Protein AF-A0A9P7G0K7-F1 (afdb_monomer)

Structure (mmCIF, N/CA/C/O backbone):
data_AF-A0A9P7G0K7-F1
#
_entry.id   AF-A0A9P7G0K7-F1
#
loop_
_atom_site.group_PDB
_atom_site.id
_atom_site.type_symbol
_atom_site.label_atom_id
_atom_site.label_alt_id
_atom_site.label_comp_id
_atom_site.label_asym_id
_atom_site.label_entity_id
_atom_site.label_seq_id
_atom_site.pdbx_PDB_ins_code
_atom_site.Cartn_x
_atom_site.Cartn_y
_atom_site.Cartn_z
_atom_site.occupancy
_atom_site.B_iso_or_equiv
_atom_site.auth_seq_id
_atom_site.auth_comp_id
_atom_site.auth_asym_id
_atom_site.auth_atom_id
_atom_site.pdbx_PDB_model_num
ATOM 1 N N . MET A 1 1 ? 18.395 -4.120 2.528 1.00 60.78 1 MET A N 1
ATOM 2 C CA . MET A 1 1 ? 19.832 -4.031 2.860 1.00 60.78 1 MET A CA 1
ATOM 3 C C . MET A 1 1 ? 20.023 -4.550 4.286 1.00 60.78 1 MET A C 1
ATOM 5 O O . MET A 1 1 ? 19.101 -4.391 5.076 1.00 60.78 1 MET A O 1
ATOM 9 N N . ARG A 1 2 ? 21.112 -5.270 4.606 1.00 68.38 2 ARG A N 1
ATOM 10 C CA . ARG A 1 2 ? 21.367 -5.709 5.993 1.00 68.38 2 ARG A CA 1
ATOM 11 C C . ARG A 1 2 ? 22.111 -4.591 6.713 1.00 68.38 2 ARG A C 1
ATOM 13 O O . ARG A 1 2 ? 23.221 -4.259 6.313 1.00 68.38 2 ARG A O 1
ATOM 20 N N . THR A 1 3 ? 21.521 -4.051 7.765 1.00 75.12 3 THR A N 1
ATOM 21 C CA . THR A 1 3 ? 22.087 -2.963 8.562 1.00 75.12 3 THR A CA 1
ATOM 22 C C . THR A 1 3 ? 22.637 -3.530 9.856 1.00 75.12 3 THR A C 1
ATOM 24 O O . THR A 1 3 ? 21.964 -4.287 10.559 1.00 75.12 3 THR A O 1
ATOM 27 N N . VAL A 1 4 ? 23.885 -3.185 10.163 1.00 85.19 4 VAL A N 1
ATOM 28 C CA . VAL A 1 4 ? 24.525 -3.547 11.428 1.00 85.19 4 VAL A CA 1
ATOM 29 C C . VAL A 1 4 ? 24.003 -2.601 12.504 1.00 85.19 4 VAL A C 1
ATOM 31 O O . VAL A 1 4 ? 24.155 -1.390 12.394 1.00 85.19 4 VAL A O 1
ATOM 34 N N . TYR A 1 5 ? 23.366 -3.157 13.528 1.00 84.44 5 TYR A N 1
ATOM 35 C CA . TYR A 1 5 ? 22.847 -2.411 14.671 1.00 84.44 5 TYR A CA 1
ATOM 36 C C . TYR A 1 5 ? 23.921 -2.221 15.737 1.00 84.44 5 TYR A C 1
ATOM 38 O O . TYR A 1 5 ? 24.025 -1.149 16.327 1.00 84.44 5 TYR A O 1
ATOM 46 N N . SER A 1 6 ? 24.735 -3.250 15.984 1.00 90.94 6 SER A N 1
ATOM 47 C CA . SER A 1 6 ? 25.840 -3.160 16.931 1.00 90.94 6 SER A CA 1
ATOM 48 C C . SER A 1 6 ? 26.969 -4.140 16.617 1.00 90.94 6 SER A C 1
ATOM 50 O O . SER A 1 6 ? 26.776 -5.213 16.037 1.00 90.94 6 SER A O 1
ATOM 52 N N . ILE A 1 7 ? 28.173 -3.739 17.024 1.00 93.25 7 ILE A N 1
ATOM 53 C CA . ILE A 1 7 ? 29.391 -4.546 16.970 1.00 93.25 7 ILE A CA 1
ATOM 54 C C . ILE A 1 7 ? 29.926 -4.633 18.403 1.00 93.25 7 ILE A C 1
ATOM 56 O O . ILE A 1 7 ? 30.455 -3.641 18.912 1.00 93.25 7 ILE A O 1
ATOM 60 N N . PRO A 1 8 ? 29.773 -5.776 19.090 1.00 92.81 8 PRO A N 1
ATOM 61 C CA . PRO A 1 8 ? 30.369 -5.995 20.403 1.00 92.81 8 PRO A CA 1
ATOM 62 C C . PRO A 1 8 ? 31.890 -5.787 20.395 1.00 92.81 8 PRO A C 1
ATOM 64 O O . PRO A 1 8 ? 32.560 -6.073 19.402 1.00 92.81 8 PRO A O 1
ATOM 67 N N . LYS A 1 9 ? 32.466 -5.355 21.530 1.00 94.31 9 LYS A N 1
ATOM 68 C CA . LYS A 1 9 ? 33.914 -5.073 21.657 1.00 94.31 9 LYS A CA 1
ATOM 69 C C . LYS A 1 9 ? 34.814 -6.250 21.267 1.00 94.31 9 LYS A C 1
ATOM 71 O O . LYS A 1 9 ? 35.885 -6.015 20.719 1.00 94.31 9 LYS A O 1
ATOM 76 N N . HIS A 1 10 ? 34.384 -7.482 21.545 1.00 94.50 10 HIS A N 1
ATOM 77 C CA . HIS A 1 10 ? 35.136 -8.699 21.225 1.00 94.50 10 HIS A CA 1
ATOM 78 C C . HIS A 1 10 ? 35.097 -9.060 19.726 1.00 94.50 10 HIS A C 1
ATOM 80 O O . HIS A 1 10 ? 35.937 -9.822 19.269 1.00 94.50 10 HIS A O 1
ATOM 86 N N . ARG A 1 11 ? 34.180 -8.462 18.942 1.00 90.12 11 ARG A N 1
ATOM 87 C CA . ARG A 1 11 ? 34.073 -8.573 17.470 1.00 90.12 11 ARG A CA 1
ATOM 88 C C . ARG A 1 11 ? 33.849 -9.981 16.904 1.00 90.12 11 ARG A C 1
ATOM 90 O O . ARG A 1 11 ? 33.979 -10.168 15.700 1.00 90.12 11 ARG A O 1
ATOM 97 N N . GLU A 1 12 ? 33.471 -10.953 17.726 1.00 93.69 12 GLU A N 1
ATOM 98 C CA . GLU A 1 12 ? 33.233 -12.329 17.254 1.00 93.69 12 GLU A CA 1
ATOM 99 C C . GLU A 1 12 ? 31.910 -12.475 16.490 1.00 93.69 12 GLU A C 1
ATOM 101 O O . GLU A 1 12 ? 31.743 -13.402 15.703 1.00 93.69 12 GLU A O 1
ATOM 106 N N . TYR A 1 13 ? 30.966 -11.552 16.692 1.00 89.56 13 TYR A N 1
ATOM 107 C CA . TYR A 1 13 ? 29.726 -11.486 15.927 1.00 89.56 13 TYR A CA 1
ATOM 108 C C . TYR A 1 13 ? 29.302 -10.040 15.671 1.00 89.56 13 TYR A C 1
ATOM 110 O O . TYR A 1 13 ? 29.785 -9.100 16.299 1.00 89.56 13 TYR A O 1
ATOM 118 N N . LEU A 1 14 ? 28.371 -9.872 14.734 1.00 91.88 14 LEU A N 1
ATOM 119 C CA . LEU A 1 14 ? 27.715 -8.606 14.422 1.00 91.88 14 LEU A CA 1
ATOM 120 C C . LEU A 1 14 ? 26.223 -8.772 14.689 1.00 91.88 14 LEU A C 1
ATOM 122 O O . LEU A 1 14 ? 25.607 -9.711 14.180 1.00 91.88 14 LEU A O 1
ATOM 126 N N . HIS A 1 15 ? 25.629 -7.857 15.453 1.00 86.31 15 HIS A N 1
ATOM 127 C CA . HIS A 1 15 ? 24.180 -7.790 15.561 1.00 86.31 15 HIS A CA 1
ATOM 128 C C . HIS A 1 15 ? 23.668 -6.877 14.452 1.00 86.31 15 HIS A C 1
ATOM 130 O O . HIS A 1 15 ? 24.030 -5.705 14.372 1.00 86.31 15 HIS A O 1
ATOM 136 N N . GLY A 1 16 ? 22.845 -7.413 13.564 1.00 81.75 16 GLY A N 1
ATOM 137 C CA . GLY A 1 16 ? 22.298 -6.654 12.452 1.00 81.75 16 GLY A CA 1
ATOM 138 C C . GLY A 1 16 ? 21.049 -7.314 11.911 1.00 81.75 16 GLY A C 1
ATOM 139 O O . GLY A 1 16 ? 20.883 -8.528 12.025 1.00 81.75 16 GLY A O 1
ATOM 140 N N . GLY A 1 17 ? 20.195 -6.512 11.297 1.00 73.75 17 GLY A N 1
ATOM 141 C CA . GLY A 1 17 ? 18.931 -6.952 10.728 1.00 73.75 17 GLY A CA 1
ATOM 142 C C . GLY A 1 17 ? 18.693 -6.337 9.361 1.00 73.75 17 GLY A C 1
ATOM 143 O O . GLY A 1 17 ? 19.579 -5.724 8.776 1.00 73.75 17 GLY A O 1
ATOM 144 N N . TYR A 1 18 ? 17.487 -6.517 8.847 1.00 71.44 18 TYR A N 1
ATOM 145 C CA . TYR A 1 18 ? 17.031 -5.894 7.610 1.00 71.44 18 TYR A CA 1
ATOM 146 C C . TYR A 1 18 ? 15.948 -4.889 7.993 1.00 71.44 18 TYR A C 1
ATOM 148 O O . TYR A 1 18 ? 14.764 -5.220 7.900 1.00 71.44 18 TYR A O 1
ATOM 156 N N . PRO A 1 19 ? 16.322 -3.718 8.544 1.00 67.25 19 PRO A N 1
ATOM 157 C CA . PRO A 1 19 ? 15.324 -2.738 8.919 1.00 67.25 19 PRO A CA 1
ATOM 158 C C . PRO A 1 19 ? 14.577 -2.297 7.661 1.00 67.25 19 PRO A C 1
ATOM 160 O O . PRO A 1 19 ? 15.142 -2.220 6.571 1.00 67.25 19 PRO A O 1
ATOM 163 N N . SER A 1 20 ? 13.299 -1.978 7.823 1.00 66.31 20 SER A N 1
ATOM 164 C CA . SER A 1 20 ? 12.564 -1.223 6.815 1.00 66.31 20 SER A CA 1
ATOM 165 C C . SER A 1 20 ? 13.260 0.118 6.598 1.00 66.31 20 SER A C 1
ATOM 167 O O . SER A 1 20 ? 13.406 0.903 7.549 1.00 66.31 20 SER A O 1
ATOM 169 N N . GLU A 1 21 ? 13.697 0.356 5.369 1.00 76.19 21 GLU A N 1
ATOM 170 C CA . GLU A 1 21 ? 14.399 1.556 4.940 1.00 76.19 21 GLU A CA 1
ATOM 171 C C . GLU A 1 21 ? 13.454 2.427 4.105 1.00 76.19 21 GLU A C 1
ATOM 173 O O . GLU A 1 21 ? 13.428 2.301 2.878 1.00 76.19 21 GLU A O 1
ATOM 178 N N . PRO A 1 22 ? 12.689 3.333 4.749 1.00 80.94 22 PRO A N 1
ATOM 179 C CA . PRO A 1 22 ? 11.728 4.177 4.039 1.00 80.94 22 PRO A CA 1
ATOM 180 C C . PRO A 1 22 ? 12.409 5.008 2.951 1.00 80.94 22 PRO A C 1
ATOM 182 O O . PRO A 1 22 ? 11.840 5.218 1.887 1.00 80.94 22 PRO A O 1
ATOM 185 N N . PHE A 1 23 ? 13.664 5.416 3.177 1.00 85.00 23 PHE A N 1
ATOM 186 C CA . PHE A 1 23 ? 14.445 6.153 2.186 1.00 85.00 23 PHE A CA 1
ATOM 187 C C . PHE A 1 23 ? 14.717 5.328 0.918 1.00 85.00 23 PHE A C 1
ATOM 189 O O . PHE A 1 23 ? 14.730 5.887 -0.175 1.00 85.00 23 PHE A O 1
ATOM 196 N N . LEU A 1 24 ? 14.946 4.015 1.049 1.00 87.88 24 LEU A N 1
ATOM 197 C CA . LEU A 1 24 ? 15.243 3.145 -0.084 1.00 87.88 24 LEU A CA 1
ATOM 198 C C . LEU A 1 24 ? 13.973 2.876 -0.889 1.00 87.88 24 LEU A C 1
ATOM 200 O O . LEU A 1 24 ? 14.014 2.936 -2.115 1.00 87.88 24 LEU A O 1
ATOM 204 N N . ALA A 1 25 ? 12.850 2.638 -0.204 1.00 89.38 25 ALA A N 1
ATOM 205 C CA . ALA A 1 25 ? 11.541 2.511 -0.840 1.00 89.38 25 ALA A CA 1
ATOM 206 C C . ALA A 1 25 ? 11.168 3.792 -1.605 1.00 89.38 25 ALA A C 1
ATOM 208 O O . ALA A 1 25 ? 10.803 3.740 -2.778 1.00 89.38 25 ALA A O 1
ATOM 209 N N . GLU A 1 26 ? 11.363 4.953 -0.982 1.00 92.31 26 GLU A N 1
ATOM 210 C CA . GLU A 1 26 ? 11.158 6.260 -1.604 1.00 92.31 26 GLU A CA 1
ATOM 211 C C . GLU A 1 26 ? 12.063 6.474 -2.827 1.00 92.31 26 GLU A C 1
ATOM 213 O O . GLU A 1 26 ? 11.596 6.863 -3.898 1.00 92.31 26 GLU A O 1
ATOM 218 N N . ALA A 1 27 ? 13.366 6.205 -2.695 1.00 91.88 27 ALA A N 1
ATOM 219 C CA . ALA A 1 27 ? 14.323 6.362 -3.785 1.00 91.88 27 ALA A CA 1
ATOM 220 C C . ALA A 1 27 ? 14.006 5.430 -4.964 1.00 91.88 27 ALA A C 1
ATOM 222 O O . ALA A 1 27 ? 14.081 5.859 -6.117 1.00 91.88 27 ALA A O 1
ATOM 223 N N . ALA A 1 28 ? 13.621 4.181 -4.682 1.00 91.38 28 ALA A N 1
ATOM 224 C CA . ALA A 1 28 ? 13.203 3.219 -5.694 1.00 91.38 28 ALA A CA 1
ATOM 225 C C . ALA A 1 28 ? 11.950 3.702 -6.435 1.00 91.38 28 ALA A C 1
ATOM 227 O O . ALA A 1 28 ? 11.970 3.772 -7.662 1.00 91.38 28 ALA A O 1
ATOM 228 N N . SER A 1 29 ? 10.917 4.127 -5.704 1.00 92.38 29 SER A N 1
ATOM 229 C CA . SER A 1 29 ? 9.654 4.619 -6.278 1.00 92.38 29 SER A CA 1
ATOM 230 C C . SER A 1 29 ? 9.886 5.847 -7.160 1.00 92.38 29 SER A C 1
ATOM 232 O O . SER A 1 29 ? 9.471 5.887 -8.317 1.00 92.38 29 SER A O 1
ATOM 234 N N . ARG A 1 30 ? 10.678 6.818 -6.682 1.00 92.62 30 ARG A N 1
ATOM 235 C CA . ARG A 1 30 ? 11.062 8.002 -7.469 1.00 92.62 30 ARG A CA 1
ATOM 236 C C . ARG A 1 30 ? 11.867 7.649 -8.714 1.00 92.62 30 ARG A C 1
ATOM 238 O O . ARG A 1 30 ? 11.693 8.289 -9.751 1.00 92.62 30 ARG A O 1
ATOM 245 N N . LYS A 1 31 ? 12.763 6.661 -8.632 1.00 93.25 31 LYS A N 1
ATOM 246 C CA . LYS A 1 31 ? 13.565 6.229 -9.781 1.00 93.25 31 LYS A CA 1
ATOM 247 C C . LYS A 1 31 ? 12.704 5.525 -10.824 1.00 93.25 31 LYS A C 1
ATOM 249 O O . LYS A 1 31 ? 12.843 5.849 -12.001 1.00 93.25 31 LYS A O 1
ATOM 254 N N . LEU A 1 32 ? 11.822 4.621 -10.399 1.00 91.69 32 LEU A N 1
ATOM 255 C CA . LEU A 1 32 ? 10.857 3.954 -11.272 1.00 91.69 32 LEU A CA 1
ATOM 256 C C . LEU A 1 32 ? 9.961 4.984 -11.954 1.00 91.69 32 LEU A C 1
ATOM 258 O O . LEU A 1 32 ? 9.932 5.046 -13.177 1.00 91.69 32 LEU A O 1
ATOM 262 N N . PHE A 1 33 ? 9.346 5.879 -11.184 1.00 91.69 33 PHE A N 1
ATOM 263 C CA . PHE A 1 33 ? 8.527 6.963 -11.719 1.00 91.69 33 PHE A CA 1
ATOM 264 C C . PHE A 1 33 ? 9.284 7.850 -12.717 1.00 91.69 33 PHE A C 1
ATOM 266 O O . PHE A 1 33 ? 8.770 8.166 -13.784 1.00 91.69 33 PHE A O 1
ATOM 273 N N . SER A 1 34 ? 10.532 8.226 -12.414 1.00 91.19 34 SER A N 1
ATOM 274 C CA . SER A 1 34 ? 11.357 9.014 -13.335 1.00 91.19 34 SER A CA 1
ATOM 275 C C . SER A 1 34 ? 11.636 8.284 -14.647 1.00 91.19 34 SER A C 1
ATOM 277 O O . SER A 1 34 ? 11.687 8.946 -15.678 1.00 91.19 34 SER A O 1
ATOM 279 N N . ILE A 1 35 ? 11.860 6.968 -14.614 1.00 91.31 35 ILE A N 1
ATOM 280 C CA . ILE A 1 35 ? 12.040 6.165 -15.829 1.00 91.31 35 ILE A CA 1
ATOM 281 C C . ILE A 1 35 ? 10.737 6.165 -16.628 1.00 91.31 35 ILE A C 1
ATOM 283 O O . ILE A 1 35 ? 10.774 6.496 -17.808 1.00 91.31 35 ILE A O 1
ATOM 287 N N . MET A 1 36 ? 9.602 5.913 -15.969 1.00 91.19 36 MET A N 1
ATOM 288 C CA . MET A 1 36 ? 8.285 5.893 -16.612 1.00 91.19 36 MET A CA 1
ATOM 289 C C . MET A 1 36 ? 7.929 7.239 -17.254 1.00 91.19 36 MET A C 1
ATOM 291 O O . MET A 1 36 ? 7.456 7.276 -18.378 1.00 91.19 36 MET A O 1
ATOM 295 N N . CYS A 1 37 ? 8.221 8.370 -16.608 1.00 89.75 37 CYS A N 1
ATOM 296 C CA . CYS A 1 37 ? 8.026 9.690 -17.221 1.00 89.75 37 CYS A CA 1
ATOM 297 C C . CYS A 1 37 ? 8.866 9.896 -18.491 1.00 89.75 37 CYS A C 1
ATOM 2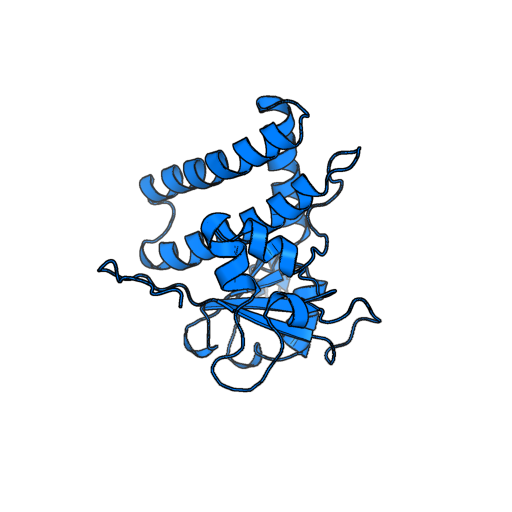99 O O . CYS A 1 37 ? 8.438 10.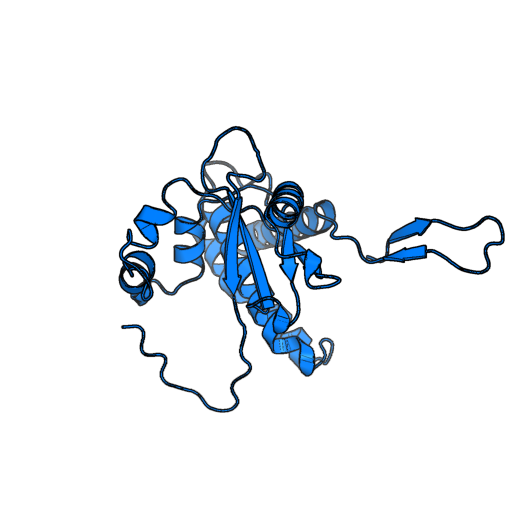602 -19.402 1.00 89.75 37 CYS A O 1
ATOM 301 N N . ILE A 1 38 ? 10.069 9.316 -18.553 1.00 91.06 38 ILE A N 1
ATOM 302 C CA . ILE A 1 38 ? 10.940 9.412 -19.732 1.00 91.06 38 ILE A CA 1
ATOM 303 C C . ILE A 1 38 ? 10.405 8.532 -20.867 1.00 91.06 38 ILE A C 1
ATOM 305 O O . ILE A 1 38 ? 10.467 8.940 -22.024 1.00 91.06 38 ILE A O 1
ATOM 309 N N . THR A 1 39 ? 9.880 7.346 -20.553 1.00 91.50 39 THR A N 1
ATOM 310 C CA . THR A 1 39 ? 9.421 6.360 -21.543 1.00 91.50 39 THR A CA 1
ATOM 311 C C . THR A 1 39 ? 7.980 6.585 -22.011 1.00 91.50 39 THR A C 1
ATOM 313 O O . THR A 1 39 ? 7.734 6.506 -23.211 1.00 91.50 39 THR A O 1
ATOM 316 N N . ALA A 1 40 ? 7.051 6.916 -21.108 1.00 88.44 40 ALA A N 1
ATOM 317 C CA . ALA A 1 40 ? 5.642 7.214 -21.410 1.00 88.44 40 ALA A CA 1
ATOM 318 C C . ALA A 1 40 ? 5.420 8.663 -21.868 1.00 88.44 40 ALA A C 1
ATOM 320 O O . ALA A 1 40 ? 4.385 9.000 -22.441 1.00 88.44 40 ALA A O 1
ATOM 321 N N . GLY A 1 41 ? 6.373 9.547 -21.563 1.00 84.00 41 GLY A N 1
ATOM 322 C CA . GLY A 1 41 ? 6.173 10.989 -21.577 1.00 84.00 41 GLY A CA 1
ATOM 323 C C . GLY A 1 41 ? 5.585 11.509 -20.260 1.00 84.00 41 GLY A C 1
ATOM 324 O O . GLY A 1 41 ? 5.082 10.774 -19.416 1.00 84.00 41 GLY A O 1
ATOM 325 N N . TYR A 1 42 ? 5.632 12.826 -20.067 1.00 85.62 42 TYR A N 1
ATOM 326 C CA . TYR A 1 42 ? 5.210 13.489 -18.824 1.00 85.62 42 TYR A CA 1
ATOM 327 C C . TYR A 1 42 ? 3.684 13.679 -18.724 1.00 85.62 42 TYR A C 1
ATOM 329 O O . TYR A 1 42 ? 3.207 14.679 -18.186 1.00 85.62 42 TYR A O 1
ATOM 337 N N . ARG A 1 43 ? 2.896 12.741 -19.258 1.00 87.38 43 ARG A N 1
ATOM 338 C CA . ARG A 1 43 ? 1.438 12.738 -19.109 1.00 87.38 43 ARG A CA 1
ATOM 339 C C . ARG A 1 43 ? 1.059 11.741 -18.027 1.00 87.38 43 ARG A C 1
ATOM 341 O O . ARG A 1 43 ? 1.322 10.552 -18.154 1.00 87.38 43 ARG A O 1
ATOM 348 N N . ARG A 1 44 ? 0.385 12.228 -16.983 1.00 87.69 44 ARG A N 1
ATOM 349 C CA . ARG A 1 44 ? -0.057 11.425 -15.831 1.00 87.69 44 ARG A CA 1
ATOM 350 C C . ARG A 1 44 ? -0.727 10.109 -16.232 1.00 87.69 44 ARG A C 1
ATOM 352 O O . ARG A 1 44 ? -0.384 9.078 -15.679 1.00 87.69 44 ARG A O 1
ATOM 359 N N . ILE A 1 45 ? -1.660 10.159 -17.186 1.00 88.50 45 ILE A N 1
ATOM 360 C CA . ILE A 1 45 ? -2.436 8.987 -17.621 1.00 88.50 45 ILE A CA 1
ATOM 361 C C . ILE A 1 45 ? -1.514 7.917 -18.215 1.00 88.50 45 ILE A C 1
ATOM 363 O O . ILE A 1 45 ? -1.597 6.765 -17.812 1.00 88.50 45 ILE A O 1
ATOM 367 N N . ASP A 1 46 ? -0.597 8.306 -19.101 1.00 91.25 46 ASP A N 1
ATOM 368 C CA . ASP A 1 46 ? 0.333 7.361 -19.730 1.00 91.25 46 ASP A CA 1
ATOM 369 C C . ASP A 1 46 ? 1.276 6.737 -18.699 1.00 91.25 46 ASP A C 1
ATOM 371 O O . ASP A 1 46 ? 1.505 5.530 -18.715 1.00 91.25 46 ASP A O 1
ATOM 375 N N . VAL A 1 47 ? 1.783 7.551 -17.768 1.00 91.00 47 VAL A N 1
ATOM 376 C CA . VAL A 1 47 ? 2.656 7.075 -16.690 1.00 91.00 47 VAL A CA 1
ATOM 377 C C . VAL A 1 47 ? 1.914 6.092 -15.787 1.00 91.00 47 VAL A C 1
ATOM 379 O O . VAL A 1 47 ? 2.462 5.033 -15.496 1.00 91.00 47 VAL A O 1
ATOM 382 N N . SER A 1 48 ? 0.678 6.400 -15.370 1.00 91.25 48 SER A N 1
ATOM 383 C CA . SER A 1 48 ? -0.145 5.495 -14.554 1.00 91.25 48 SER A CA 1
ATOM 384 C C . SER A 1 48 ? -0.408 4.167 -15.272 1.00 91.25 48 SER A C 1
ATOM 386 O O . SER A 1 48 ? -0.274 3.111 -14.657 1.00 91.25 48 SER A O 1
ATOM 388 N N . GLU A 1 49 ? -0.740 4.194 -16.565 1.00 91.38 49 GLU A N 1
ATOM 389 C CA . GLU A 1 49 ? -0.975 2.973 -17.346 1.00 91.38 49 GLU A CA 1
ATOM 390 C C . GLU A 1 49 ? 0.303 2.140 -17.503 1.00 91.38 49 GLU A C 1
ATOM 392 O O . GLU A 1 49 ? 0.294 0.939 -17.237 1.00 91.38 49 GLU A O 1
ATOM 397 N N . GLN A 1 50 ? 1.439 2.761 -17.824 1.00 91.06 50 GLN A N 1
ATOM 398 C CA . GLN A 1 50 ? 2.710 2.042 -17.927 1.00 91.06 50 GLN A CA 1
ATOM 399 C C . GLN A 1 50 ? 3.133 1.430 -16.580 1.00 91.06 50 GLN A C 1
ATOM 401 O O . GLN A 1 50 ? 3.567 0.277 -16.529 1.00 91.06 50 GLN A O 1
ATOM 406 N N . TYR A 1 51 ? 2.935 2.154 -15.472 1.00 89.06 51 TYR A N 1
ATOM 407 C CA . TYR A 1 51 ? 3.254 1.682 -14.120 1.00 89.06 51 TYR A CA 1
ATOM 408 C C . TYR A 1 51 ? 2.458 0.423 -13.737 1.00 89.06 51 TYR A C 1
ATOM 410 O O . TYR A 1 51 ? 3.012 -0.491 -13.121 1.00 89.06 51 TYR A O 1
ATOM 418 N N . LYS A 1 52 ? 1.176 0.346 -14.134 1.00 90.25 52 LYS A N 1
ATOM 419 C CA . LYS A 1 52 ? 0.297 -0.813 -13.889 1.00 90.25 52 LYS A CA 1
ATOM 420 C C . LYS A 1 52 ? 0.782 -2.087 -14.578 1.00 90.25 52 LYS A C 1
ATOM 422 O O . LYS A 1 52 ? 0.592 -3.166 -14.021 1.00 90.25 52 LYS A O 1
ATOM 427 N N . HIS A 1 53 ? 1.382 -1.978 -15.762 1.00 89.50 53 HIS A N 1
ATOM 428 C CA . HIS A 1 53 ? 1.731 -3.134 -16.592 1.00 89.50 53 HIS A CA 1
ATOM 429 C C . HIS A 1 53 ? 3.198 -3.553 -16.464 1.00 89.50 53 HIS A C 1
ATOM 431 O O . HIS A 1 53 ? 3.487 -4.732 -16.252 1.00 89.50 53 HIS A O 1
ATOM 437 N N . GLU A 1 54 ? 4.138 -2.608 -16.517 1.00 90.12 54 GLU A N 1
ATOM 438 C CA . GLU A 1 54 ? 5.560 -2.956 -16.590 1.00 90.12 54 GLU A CA 1
ATOM 439 C C . GLU A 1 54 ? 6.108 -3.546 -15.292 1.00 90.12 54 GLU A C 1
ATOM 441 O O . GLU A 1 54 ? 6.926 -4.466 -15.325 1.00 90.12 54 GLU A O 1
ATOM 446 N N . ILE A 1 55 ? 5.660 -3.050 -14.134 1.00 89.75 55 ILE A N 1
ATOM 447 C CA . ILE A 1 55 ? 6.154 -3.539 -12.844 1.00 89.75 55 ILE A CA 1
ATOM 448 C C . ILE A 1 55 ? 5.786 -5.022 -12.641 1.00 89.75 55 ILE A C 1
ATOM 450 O O . ILE A 1 55 ? 6.700 -5.815 -12.382 1.00 89.75 55 ILE A O 1
ATOM 454 N N . PRO A 1 56 ? 4.516 -5.459 -12.803 1.00 90.38 56 PRO A N 1
ATOM 455 C CA . PRO A 1 56 ? 4.184 -6.884 -12.784 1.00 90.38 56 PRO A CA 1
ATOM 456 C C . PRO A 1 56 ? 4.957 -7.719 -13.808 1.00 90.38 56 PRO A C 1
ATOM 458 O O . PRO A 1 56 ? 5.426 -8.802 -13.459 1.00 90.38 56 PRO A O 1
ATOM 461 N N . GLU A 1 57 ? 5.136 -7.233 -15.040 1.00 90.56 57 GLU A N 1
ATOM 462 C CA . GLU A 1 57 ? 5.860 -7.963 -16.089 1.00 90.56 57 GLU A CA 1
ATOM 463 C C . GLU A 1 57 ? 7.339 -8.184 -15.752 1.00 90.56 57 GLU A C 1
ATOM 465 O O . GLU A 1 57 ? 7.876 -9.277 -15.955 1.00 90.56 57 GLU A O 1
ATOM 470 N N . ILE A 1 58 ? 8.018 -7.169 -15.212 1.00 87.38 58 ILE A N 1
ATOM 471 C CA . ILE A 1 58 ? 9.415 -7.285 -14.773 1.00 87.38 58 ILE A CA 1
ATOM 472 C C . ILE A 1 58 ? 9.529 -8.332 -13.664 1.00 87.38 58 ILE A C 1
ATOM 474 O O . ILE A 1 58 ? 10.421 -9.183 -13.696 1.00 87.38 58 ILE A O 1
ATOM 478 N N . ILE A 1 59 ? 8.610 -8.307 -12.699 1.00 86.44 59 ILE A N 1
ATOM 479 C CA . ILE A 1 59 ? 8.630 -9.255 -11.585 1.00 86.44 59 ILE A CA 1
ATOM 480 C C . ILE A 1 59 ? 8.269 -10.671 -12.058 1.00 86.44 59 ILE A C 1
ATOM 482 O O . ILE A 1 59 ? 8.867 -11.638 -11.584 1.00 86.44 59 ILE A O 1
ATOM 486 N N . ALA A 1 60 ? 7.364 -10.815 -13.029 1.00 87.69 60 ALA A N 1
ATOM 487 C CA . ALA A 1 60 ? 7.061 -12.092 -13.672 1.00 87.69 60 ALA A CA 1
ATOM 488 C C . ALA A 1 60 ? 8.319 -12.737 -14.269 1.00 87.69 60 ALA A C 1
ATOM 490 O O . ALA A 1 60 ? 8.616 -13.896 -13.973 1.00 87.69 60 ALA A O 1
ATOM 491 N N . LYS A 1 61 ? 9.142 -11.958 -14.981 1.00 88.25 61 LYS A N 1
ATOM 492 C CA . LYS A 1 61 ? 10.436 -12.427 -15.508 1.00 88.25 61 LYS A CA 1
ATOM 493 C C . LYS A 1 61 ? 11.385 -12.884 -14.393 1.00 88.25 61 LYS A C 1
ATOM 495 O O . LYS A 1 61 ? 12.119 -13.857 -14.558 1.00 88.25 61 LYS A O 1
ATOM 500 N N . TRP A 1 62 ? 11.368 -12.232 -13.228 1.00 85.69 62 TRP A N 1
ATOM 501 C CA . TRP A 1 62 ? 12.167 -12.665 -12.071 1.00 85.69 62 TRP A CA 1
ATOM 502 C C . TRP A 1 62 ? 11.642 -13.955 -11.431 1.00 85.69 62 TRP A C 1
ATOM 504 O O . TRP A 1 62 ? 12.440 -14.768 -10.955 1.00 85.69 62 TRP A O 1
ATOM 514 N N . PHE A 1 63 ? 10.322 -14.173 -11.432 1.00 82.44 63 PHE A N 1
ATOM 515 C CA . PHE A 1 63 ? 9.733 -15.448 -11.016 1.00 82.44 63 PHE A CA 1
ATOM 516 C C . PHE A 1 63 ? 10.172 -16.595 -11.929 1.00 82.44 63 PHE A C 1
ATOM 518 O O . PHE A 1 63 ? 10.537 -17.660 -11.424 1.00 82.44 63 PHE A O 1
ATOM 525 N N . GLU A 1 64 ? 10.156 -16.373 -13.244 1.00 84.88 64 GLU A N 1
ATOM 526 C CA . GLU A 1 64 ? 10.591 -17.340 -14.259 1.00 84.88 64 GLU A CA 1
ATOM 527 C C . GLU A 1 64 ? 12.083 -17.667 -14.133 1.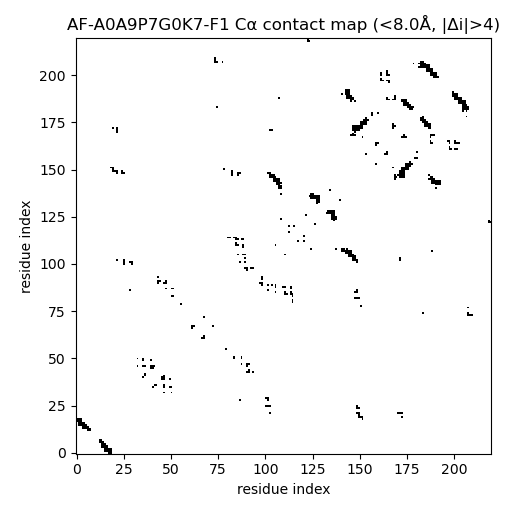00 84.88 64 GLU A C 1
ATOM 529 O O . GLU A 1 64 ? 12.470 -18.830 -14.217 1.00 84.88 64 GLU A O 1
ATOM 534 N N . ALA A 1 65 ? 12.909 -16.667 -13.816 1.00 85.81 65 ALA A N 1
ATOM 535 C CA . ALA A 1 65 ? 14.343 -16.834 -13.583 1.00 85.81 65 ALA A CA 1
ATOM 536 C C . ALA A 1 65 ? 14.697 -17.545 -12.257 1.00 85.81 65 ALA A C 1
ATOM 538 O O . ALA A 1 65 ? 15.874 -17.740 -11.960 1.00 85.81 65 ALA A O 1
ATOM 539 N N . GLY A 1 66 ? 13.712 -17.914 -11.430 1.00 80.62 66 GLY A N 1
ATOM 540 C CA . GLY A 1 66 ? 13.944 -18.628 -10.170 1.00 80.62 66 GLY A CA 1
ATOM 541 C C . GLY A 1 66 ? 14.518 -17.767 -9.039 1.00 80.62 66 GLY A C 1
ATOM 542 O O . GLY A 1 66 ? 14.937 -18.309 -8.018 1.00 80.62 66 GLY A O 1
ATOM 543 N N . LEU A 1 67 ? 14.497 -16.436 -9.176 1.00 78.00 67 LEU A N 1
ATOM 544 C CA . LEU A 1 67 ? 15.038 -15.508 -8.173 1.00 78.00 67 LEU A CA 1
ATOM 545 C C . LEU A 1 67 ? 14.172 -15.414 -6.906 1.00 78.00 67 LEU A C 1
ATOM 547 O O . LEU A 1 67 ? 14.624 -14.900 -5.885 1.00 78.00 67 LEU A O 1
ATOM 551 N N . ILE A 1 68 ? 12.930 -15.911 -6.958 1.00 73.56 68 ILE A N 1
ATOM 552 C CA . ILE A 1 68 ? 11.986 -15.900 -5.836 1.00 73.56 68 ILE A CA 1
ATOM 553 C C . ILE A 1 68 ? 11.494 -17.320 -5.541 1.00 73.56 68 ILE A C 1
ATOM 555 O O . ILE A 1 68 ? 10.938 -18.015 -6.405 1.00 73.56 68 ILE A O 1
ATOM 559 N N . SER A 1 69 ? 11.658 -17.731 -4.280 1.00 68.81 69 SER A N 1
ATOM 560 C CA . SER A 1 69 ? 11.252 -19.051 -3.797 1.00 68.81 69 SER A CA 1
ATOM 561 C C . SER A 1 69 ? 9.743 -19.283 -3.969 1.00 68.81 69 SER A C 1
ATOM 563 O O . SER A 1 69 ? 8.928 -18.383 -3.763 1.00 68.81 69 SER A O 1
ATOM 565 N N . LYS A 1 70 ? 9.349 -20.509 -4.348 1.00 65.56 70 LYS A N 1
ATOM 566 C CA . LYS A 1 70 ? 7.943 -20.861 -4.639 1.00 65.56 70 LYS A CA 1
ATOM 567 C C . LYS A 1 70 ? 7.003 -20.602 -3.454 1.00 65.56 70 LYS A C 1
ATOM 569 O O . LYS A 1 70 ? 5.877 -20.167 -3.671 1.00 65.56 70 LYS A O 1
ATOM 574 N N . GLY A 1 71 ? 7.480 -20.824 -2.228 1.00 65.62 71 GLY A N 1
ATOM 575 C CA . GLY A 1 71 ? 6.703 -20.628 -1.001 1.00 65.62 71 GLY A CA 1
ATOM 576 C C . GLY A 1 71 ? 6.380 -19.169 -0.670 1.00 65.62 71 GLY A C 1
ATOM 577 O O . GLY A 1 71 ? 5.497 -18.945 0.136 1.00 65.62 71 GLY A O 1
ATOM 578 N N . GLN A 1 72 ? 7.050 -18.197 -1.302 1.00 67.94 72 GLN A N 1
ATOM 579 C CA . GLN A 1 72 ? 6.896 -16.762 -1.011 1.00 67.94 72 GLN A CA 1
ATOM 580 C C . GLN A 1 72 ? 6.165 -15.985 -2.116 1.00 67.94 72 GLN A C 1
ATOM 582 O O . GLN A 1 72 ? 6.054 -14.758 -2.061 1.00 67.94 72 GLN A O 1
ATOM 587 N N . ARG A 1 73 ? 5.722 -16.673 -3.178 1.00 77.06 73 ARG A N 1
ATOM 588 C CA . ARG A 1 73 ? 5.158 -16.016 -4.368 1.00 77.06 73 ARG A CA 1
ATOM 589 C C . ARG A 1 73 ? 3.802 -15.378 -4.078 1.00 77.06 73 ARG A C 1
ATOM 591 O O . ARG A 1 73 ? 3.553 -14.277 -4.549 1.00 77.06 73 ARG A O 1
ATOM 598 N N . GLY A 1 74 ? 2.964 -16.037 -3.275 1.00 76.69 74 GLY A N 1
ATOM 599 C CA . GLY A 1 74 ? 1.627 -15.549 -2.932 1.00 76.69 74 GLY A CA 1
ATOM 600 C C . GLY A 1 74 ? 1.667 -14.233 -2.157 1.00 76.69 74 GLY A C 1
ATOM 601 O O . GLY A 1 74 ? 1.057 -13.252 -2.585 1.00 76.69 74 GLY A O 1
ATOM 602 N N . GLU A 1 75 ? 2.435 -14.167 -1.062 1.00 79.69 75 GLU A N 1
ATOM 603 C CA . GLU A 1 75 ? 2.533 -12.924 -0.289 1.00 79.69 75 GLU A CA 1
ATOM 604 C C . GLU A 1 75 ? 3.299 -11.847 -1.057 1.00 79.69 75 GLU A C 1
ATOM 606 O O . GLU A 1 75 ? 3.026 -10.661 -0.893 1.00 79.69 75 GLU A O 1
ATOM 611 N N . LEU A 1 76 ? 4.251 -12.222 -1.919 1.00 84.06 76 LEU A N 1
ATOM 612 C CA . LEU A 1 76 ? 4.914 -11.253 -2.786 1.00 84.06 76 LEU A CA 1
ATOM 613 C C . LEU A 1 76 ? 3.939 -10.600 -3.774 1.00 84.06 76 LEU A C 1
ATOM 615 O O . LEU A 1 76 ? 3.955 -9.379 -3.881 1.00 84.06 76 LEU A O 1
ATOM 619 N N . VAL A 1 77 ? 3.066 -11.367 -4.434 1.00 85.50 77 VAL A N 1
ATOM 620 C CA . VAL A 1 77 ? 2.027 -10.805 -5.317 1.00 85.50 77 VAL A CA 1
ATOM 621 C C . VAL A 1 77 ? 1.119 -9.850 -4.545 1.00 85.50 77 VAL A C 1
ATOM 623 O O . VAL A 1 77 ? 0.887 -8.735 -5.003 1.00 85.50 77 VAL A O 1
ATOM 626 N N . GLY A 1 78 ? 0.679 -10.234 -3.341 1.00 88.12 78 GLY A N 1
ATOM 627 C CA . GLY A 1 78 ? -0.101 -9.347 -2.475 1.00 88.12 78 GLY A CA 1
ATOM 628 C C . GLY A 1 78 ? 0.626 -8.033 -2.187 1.00 88.12 78 GLY A C 1
ATOM 629 O O . GLY A 1 78 ? 0.063 -6.961 -2.378 1.00 88.12 78 GLY A O 1
ATOM 630 N N . ARG A 1 79 ? 1.907 -8.095 -1.807 1.00 89.25 79 ARG A N 1
ATOM 631 C CA . ARG A 1 79 ? 2.720 -6.896 -1.555 1.00 89.25 79 ARG A CA 1
ATOM 632 C C . ARG A 1 79 ? 2.850 -6.002 -2.787 1.00 89.25 79 ARG A C 1
ATOM 634 O O . ARG A 1 79 ? 2.733 -4.792 -2.650 1.00 89.25 79 ARG A O 1
ATOM 641 N N . ILE A 1 80 ? 3.036 -6.588 -3.969 1.00 90.38 80 ILE A N 1
ATOM 642 C CA . ILE A 1 80 ? 3.132 -5.844 -5.232 1.00 90.38 80 ILE A CA 1
ATOM 643 C C . ILE A 1 80 ? 1.828 -5.109 -5.526 1.00 90.38 80 ILE A C 1
ATOM 645 O O . ILE A 1 80 ? 1.872 -3.919 -5.806 1.00 90.38 80 ILE A O 1
ATOM 649 N N . LEU A 1 81 ? 0.677 -5.779 -5.413 1.00 92.56 81 LEU A N 1
ATOM 650 C CA . LEU A 1 81 ? -0.627 -5.152 -5.653 1.00 92.56 81 LEU A CA 1
ATOM 651 C C . LEU A 1 81 ? -0.870 -3.963 -4.715 1.00 92.56 81 LEU A C 1
ATOM 653 O O . LEU A 1 81 ? -1.332 -2.916 -5.157 1.00 92.56 81 LEU A O 1
ATOM 657 N N . LEU A 1 82 ? -0.509 -4.098 -3.436 1.00 94.62 82 LEU A N 1
ATOM 658 C CA . LEU A 1 82 ? -0.654 -3.018 -2.458 1.00 94.62 82 LEU A CA 1
ATOM 659 C C . LEU A 1 82 ? 0.312 -1.857 -2.723 1.00 94.62 82 LEU A C 1
ATOM 661 O O . LEU A 1 82 ? -0.095 -0.704 -2.613 1.00 94.62 82 LEU A O 1
ATOM 665 N N . THR A 1 83 ? 1.565 -2.136 -3.095 1.00 93.88 83 THR A N 1
ATOM 666 C CA . THR A 1 83 ? 2.522 -1.092 -3.490 1.00 93.88 83 THR A CA 1
ATOM 667 C C . THR A 1 83 ? 2.055 -0.368 -4.749 1.00 93.88 83 THR A C 1
ATOM 669 O O . THR A 1 83 ? 2.037 0.856 -4.764 1.00 93.88 83 THR A O 1
ATOM 672 N N . LEU A 1 84 ? 1.594 -1.099 -5.769 1.00 94.06 84 LEU A N 1
ATOM 673 C CA . LEU A 1 84 ? 1.063 -0.507 -6.998 1.00 94.06 84 LEU A CA 1
ATOM 674 C C . LEU A 1 84 ? -0.148 0.377 -6.717 1.00 94.06 84 LEU A C 1
ATOM 676 O O . LEU A 1 84 ? -0.189 1.507 -7.187 1.00 94.06 84 LEU A O 1
ATOM 680 N N . ALA A 1 85 ? -1.111 -0.105 -5.928 1.00 95.44 85 ALA A N 1
ATOM 681 C CA . ALA A 1 85 ? -2.289 0.681 -5.582 1.00 95.44 85 ALA A CA 1
ATOM 682 C C . ALA A 1 85 ? -1.920 1.971 -4.833 1.00 95.44 85 ALA A C 1
ATOM 684 O O . ALA A 1 85 ? -2.505 3.022 -5.093 1.00 95.44 85 ALA A O 1
ATOM 685 N N . HIS A 1 86 ? -0.926 1.913 -3.941 1.00 95.62 86 HIS A N 1
ATOM 686 C CA . HIS A 1 86 ? -0.429 3.095 -3.240 1.00 95.62 86 HIS A CA 1
ATOM 687 C C . HIS A 1 86 ? 0.243 4.084 -4.201 1.00 95.62 86 HIS A C 1
ATOM 689 O O . HIS A 1 86 ? -0.181 5.240 -4.283 1.00 95.62 86 HIS A O 1
ATOM 695 N N . ASP A 1 87 ? 1.224 3.623 -4.977 1.00 94.38 87 ASP A N 1
ATOM 696 C CA . ASP A 1 87 ? 1.986 4.460 -5.905 1.00 94.38 87 ASP A CA 1
ATOM 697 C C . ASP A 1 87 ? 1.076 5.113 -6.951 1.00 94.38 87 ASP A C 1
ATOM 699 O O . ASP A 1 87 ? 1.207 6.302 -7.241 1.00 94.38 87 ASP A O 1
ATOM 703 N N . LEU A 1 88 ? 0.100 4.370 -7.474 1.00 94.44 88 LEU A N 1
ATOM 704 C CA . LEU A 1 88 ? -0.884 4.884 -8.424 1.00 94.44 88 LEU A CA 1
ATOM 705 C C . LEU A 1 88 ? -1.769 5.965 -7.803 1.00 94.44 88 LEU A C 1
ATOM 707 O O . LEU A 1 88 ? -2.021 6.973 -8.453 1.00 94.44 88 LEU A O 1
ATOM 711 N N . CYS A 1 89 ? -2.173 5.843 -6.533 1.00 94.81 89 CYS A N 1
ATOM 712 C CA . CYS A 1 89 ? -2.855 6.944 -5.846 1.00 94.81 89 CYS A CA 1
ATOM 713 C C . CYS A 1 89 ? -1.986 8.203 -5.759 1.00 94.81 89 CYS A C 1
ATOM 715 O O . CYS A 1 89 ? -2.503 9.316 -5.875 1.00 94.81 89 CYS A O 1
ATOM 717 N N . VAL A 1 90 ? -0.677 8.048 -5.545 1.00 93.94 90 VAL A N 1
ATOM 718 C CA . VAL A 1 90 ? 0.265 9.173 -5.509 1.00 93.94 90 VAL A CA 1
ATOM 719 C C . VAL A 1 90 ? 0.417 9.811 -6.891 1.00 93.94 90 VAL A C 1
ATOM 721 O O . VAL A 1 90 ? 0.386 11.040 -6.993 1.00 93.94 90 VAL A O 1
ATOM 724 N N . ILE A 1 91 ? 0.555 9.000 -7.942 1.00 92.38 91 ILE A N 1
ATOM 725 C CA . ILE A 1 91 ? 0.684 9.459 -9.331 1.00 92.38 91 ILE A CA 1
ATOM 726 C C . ILE A 1 91 ? -0.610 10.132 -9.796 1.00 92.38 91 ILE A C 1
ATOM 728 O O . ILE A 1 91 ? -0.562 11.215 -10.374 1.00 92.38 91 ILE A O 1
ATOM 732 N N . ASP A 1 92 ? -1.775 9.563 -9.499 1.00 89.38 92 ASP A N 1
ATOM 733 C CA . ASP A 1 92 ? -3.066 10.122 -9.910 1.00 89.38 92 ASP A CA 1
ATOM 734 C C . ASP A 1 92 ? -3.362 11.464 -9.224 1.00 89.38 92 ASP A C 1
ATOM 736 O O . ASP A 1 92 ? -4.005 12.343 -9.809 1.00 89.38 92 ASP A O 1
ATOM 740 N N . ALA A 1 93 ? -2.825 11.661 -8.016 1.00 87.81 93 ALA A N 1
ATOM 741 C CA . ALA A 1 93 ? -2.863 12.925 -7.287 1.00 87.81 93 ALA A CA 1
ATOM 742 C C . ALA A 1 93 ? -1.880 13.991 -7.822 1.00 87.81 93 ALA A C 1
ATOM 744 O O . ALA A 1 93 ? -1.805 15.085 -7.255 1.00 87.81 93 ALA A O 1
ATOM 745 N N . TRP A 1 94 ? -1.134 13.709 -8.899 1.00 84.56 94 TRP A N 1
ATOM 746 C CA . TRP A 1 94 ? -0.317 14.690 -9.618 1.00 84.56 94 TRP A CA 1
ATOM 747 C C . TRP A 1 94 ? -1.183 15.874 -10.070 1.00 84.56 94 TRP A C 1
ATOM 749 O O . TRP A 1 94 ? -2.071 15.733 -10.912 1.00 84.56 94 TRP A O 1
ATOM 759 N N . ASN A 1 95 ? -0.891 17.059 -9.523 1.00 73.94 95 ASN A N 1
ATOM 760 C CA . ASN A 1 95 ? -1.470 18.329 -9.954 1.00 73.94 95 ASN A CA 1
ATOM 761 C C . ASN A 1 95 ? -0.586 19.536 -9.556 1.00 73.94 95 ASN A C 1
ATOM 763 O O . ASN A 1 95 ? -0.348 19.721 -8.362 1.00 73.94 95 ASN A O 1
ATOM 767 N N . PRO A 1 96 ? -0.141 20.416 -10.478 1.00 73.75 96 PRO A N 1
ATOM 768 C CA . PRO A 1 96 ? 0.273 20.172 -11.867 1.00 73.75 96 PRO A CA 1
ATOM 769 C C . PRO A 1 96 ? 1.710 19.617 -11.959 1.00 73.75 96 PRO A C 1
ATOM 771 O O . PRO A 1 96 ? 2.198 19.318 -13.047 1.00 73.75 96 PRO A O 1
ATOM 774 N N . TRP A 1 97 ? 2.400 19.469 -10.825 1.00 76.94 97 TRP A N 1
ATOM 775 C CA . TRP A 1 97 ? 3.788 19.013 -10.744 1.00 76.94 97 TRP A CA 1
ATOM 776 C C . TRP A 1 97 ? 3.878 17.531 -10.387 1.00 76.94 97 TRP A C 1
ATOM 778 O O . TRP A 1 97 ? 3.071 17.070 -9.570 1.00 76.94 97 TRP A O 1
ATOM 788 N N . PRO A 1 98 ? 4.846 16.792 -10.964 1.00 78.94 98 PRO A N 1
ATOM 789 C CA . PRO A 1 98 ? 5.041 15.391 -10.633 1.00 78.94 98 PRO A CA 1
ATOM 790 C C . PRO A 1 98 ? 5.211 15.194 -9.120 1.00 78.94 98 PRO A C 1
ATOM 792 O O . PRO A 1 98 ? 5.751 16.083 -8.450 1.00 78.94 98 PRO A O 1
ATOM 795 N N . PRO A 1 99 ? 4.786 14.046 -8.565 1.00 81.38 99 PRO A N 1
ATOM 796 C CA . PRO A 1 99 ? 4.910 13.783 -7.141 1.00 81.38 99 PRO A CA 1
ATOM 797 C C . PRO A 1 99 ? 6.362 13.942 -6.681 1.00 81.38 99 PRO A C 1
ATOM 799 O O . PRO A 1 99 ? 7.279 13.280 -7.167 1.00 81.38 99 PRO A O 1
ATOM 802 N N . HIS A 1 100 ? 6.568 14.833 -5.712 1.00 82.94 100 HIS A N 1
ATOM 803 C CA . HIS A 1 100 ? 7.878 15.035 -5.094 1.00 82.94 100 HIS A CA 1
ATOM 804 C C . HIS A 1 100 ? 8.261 13.884 -4.164 1.00 82.94 100 HIS A C 1
ATOM 806 O O . HIS A 1 100 ? 9.450 13.653 -3.941 1.00 82.94 100 HIS A O 1
ATOM 812 N N . THR A 1 101 ? 7.257 13.185 -3.623 1.00 90.81 101 THR A N 1
ATOM 813 C CA . THR A 1 101 ? 7.457 12.037 -2.750 1.00 90.81 101 THR A CA 1
ATOM 814 C C . THR A 1 101 ? 6.367 10.983 -2.896 1.00 90.81 101 THR A C 1
ATOM 816 O O . THR A 1 101 ? 5.193 11.322 -3.075 1.00 90.81 101 THR A O 1
ATOM 819 N N . PHE A 1 102 ? 6.775 9.719 -2.792 1.00 92.56 102 PHE A N 1
ATOM 820 C CA . PHE A 1 102 ? 5.886 8.563 -2.695 1.00 92.56 102 PHE A CA 1
ATOM 821 C C . PHE A 1 102 ? 5.561 8.228 -1.237 1.00 92.56 102 PHE A C 1
ATOM 823 O O . PHE A 1 102 ? 4.481 7.735 -0.953 1.00 92.56 102 PHE A O 1
ATOM 830 N N . SER A 1 103 ? 6.406 8.602 -0.277 1.00 91.06 103 SER A N 1
ATOM 831 C CA . SER A 1 103 ? 6.172 8.463 1.165 1.00 91.06 103 SER A CA 1
ATOM 832 C C . SER A 1 103 ? 5.170 9.493 1.703 1.00 91.06 103 SER A C 1
ATOM 834 O O . SER A 1 103 ? 5.458 10.260 2.622 1.00 91.06 103 SER A O 1
ATOM 836 N N . ARG A 1 104 ? 3.971 9.527 1.121 1.00 91.19 104 ARG A N 1
ATOM 837 C CA . ARG A 1 104 ? 2.855 10.361 1.567 1.00 91.19 104 ARG A CA 1
ATOM 838 C C . ARG A 1 104 ? 1.671 9.509 1.993 1.00 91.19 104 ARG A C 1
ATOM 840 O O . ARG A 1 104 ? 1.447 8.408 1.484 1.00 91.19 104 ARG A O 1
ATOM 847 N N . LYS A 1 105 ? 0.876 10.058 2.908 1.00 93.62 105 LYS A N 1
ATOM 848 C CA . LYS A 1 105 ? -0.416 9.472 3.253 1.00 93.62 105 LYS A CA 1
ATOM 849 C C . LYS A 1 105 ? -1.403 9.634 2.091 1.00 93.62 105 LYS A C 1
ATOM 851 O O . LYS A 1 105 ? -1.410 10.681 1.437 1.00 93.62 105 LYS A O 1
ATOM 856 N N . ILE A 1 106 ? -2.231 8.620 1.859 1.00 95.81 106 ILE A N 1
ATOM 857 C CA . ILE A 1 106 ? -3.277 8.612 0.825 1.00 95.81 106 ILE A CA 1
ATOM 858 C C . ILE A 1 106 ? -4.630 8.215 1.435 1.00 95.81 106 ILE A C 1
ATOM 860 O O . ILE A 1 106 ? -4.640 7.475 2.423 1.00 95.81 106 ILE A O 1
ATOM 864 N N . PRO A 1 107 ? -5.766 8.699 0.898 1.00 96.94 107 PRO A N 1
ATOM 865 C CA . PRO A 1 107 ? -7.083 8.342 1.423 1.00 96.94 107 PRO A CA 1
ATOM 866 C C . PRO A 1 107 ? -7.359 6.839 1.285 1.00 96.94 107 PRO A C 1
ATOM 868 O O . PRO A 1 107 ? -7.141 6.280 0.209 1.00 96.94 107 PRO A O 1
ATOM 871 N N . VAL A 1 108 ? -7.894 6.198 2.333 1.00 97.31 108 VAL A N 1
ATOM 872 C CA . VAL A 1 108 ? -8.223 4.754 2.319 1.00 97.31 108 VAL A CA 1
ATOM 873 C C . VAL A 1 108 ? -9.184 4.417 1.182 1.00 97.31 108 VAL A C 1
ATOM 875 O O . VAL A 1 108 ? -8.945 3.473 0.438 1.00 97.31 108 VAL A O 1
ATOM 878 N N . VAL A 1 109 ? -10.247 5.209 1.009 1.00 97.06 109 VAL A N 1
ATOM 879 C CA . VAL A 1 109 ? -11.245 4.973 -0.048 1.00 97.06 109 VAL A CA 1
ATOM 880 C C . VAL A 1 109 ? -10.586 5.007 -1.425 1.00 97.06 109 VAL A C 1
ATOM 882 O O . VAL A 1 109 ? -10.787 4.095 -2.219 1.00 97.06 109 VAL A O 1
ATOM 885 N N . LYS A 1 110 ? -9.718 5.996 -1.676 1.00 96.94 110 LYS A N 1
ATOM 886 C CA . LYS A 1 110 ? -9.022 6.109 -2.960 1.00 96.94 110 LYS A CA 1
ATOM 887 C C . LYS A 1 110 ? -8.050 4.952 -3.190 1.00 96.94 110 LYS A C 1
ATOM 889 O O . LYS A 1 110 ? -7.954 4.452 -4.302 1.00 96.94 110 LYS A O 1
ATOM 894 N N . PHE A 1 111 ? -7.359 4.510 -2.143 1.00 97.19 111 PHE A N 1
ATOM 895 C CA . PHE A 1 111 ? -6.500 3.331 -2.206 1.00 97.19 111 PHE A CA 1
ATOM 896 C C . PHE A 1 111 ? -7.277 2.067 -2.590 1.00 97.19 111 PHE A C 1
ATOM 898 O O . PHE A 1 111 ? -6.834 1.317 -3.456 1.00 97.19 111 PHE A O 1
ATOM 905 N N . LEU A 1 112 ? -8.447 1.849 -1.987 1.00 96.75 112 LEU A N 1
ATOM 906 C CA . LEU A 1 112 ? -9.294 0.698 -2.296 1.00 96.75 112 LEU A CA 1
ATOM 907 C C . LEU A 1 112 ? -9.873 0.772 -3.713 1.00 96.75 112 LEU A C 1
ATOM 909 O O . LEU A 1 112 ? -9.851 -0.235 -4.410 1.00 96.75 112 LEU A O 1
ATOM 913 N N . GLU A 1 113 ? -10.305 1.948 -4.175 1.00 96.44 113 GLU A N 1
ATOM 914 C CA . GLU A 1 113 ? -10.704 2.164 -5.577 1.00 96.44 113 GLU A CA 1
ATOM 915 C C . GLU A 1 113 ? -9.573 1.816 -6.553 1.00 96.44 113 GLU A C 1
ATOM 917 O O . GLU A 1 113 ? -9.811 1.227 -7.600 1.00 96.44 113 GLU A O 1
ATOM 922 N N . THR A 1 114 ? -8.328 2.155 -6.226 1.00 95.62 114 THR A N 1
ATOM 923 C CA . THR A 1 114 ? -7.188 1.822 -7.090 1.00 95.62 114 THR A CA 1
ATOM 924 C C . THR A 1 114 ? -6.835 0.333 -7.040 1.00 95.62 114 THR A C 1
ATOM 926 O O . THR A 1 114 ? -6.387 -0.227 -8.037 1.00 95.62 114 THR A O 1
ATOM 929 N N . LEU A 1 115 ? -7.025 -0.317 -5.889 1.00 94.88 115 LEU A N 1
ATOM 930 C CA . LEU A 1 115 ? -6.733 -1.739 -5.695 1.00 94.88 115 LEU A CA 1
ATOM 931 C C . LEU A 1 115 ? -7.782 -2.658 -6.346 1.00 94.88 115 LEU A C 1
ATOM 933 O O . LEU A 1 115 ? -7.463 -3.777 -6.747 1.00 94.88 115 LEU A O 1
ATOM 937 N N . ILE A 1 116 ? -9.035 -2.210 -6.407 1.00 93.94 116 ILE A N 1
ATOM 938 C CA . ILE A 1 116 ? -10.192 -2.996 -6.841 1.00 93.94 116 ILE A CA 1
ATOM 939 C C . ILE A 1 116 ? -10.533 -2.650 -8.293 1.00 93.94 116 ILE A C 1
ATOM 941 O O . ILE A 1 116 ? -10.447 -1.499 -8.710 1.00 93.94 116 ILE A O 1
ATOM 945 N N . HIS A 1 117 ? -10.963 -3.643 -9.072 1.00 92.75 117 HIS A N 1
ATOM 946 C CA . HIS A 1 117 ? -11.438 -3.395 -10.432 1.00 92.75 11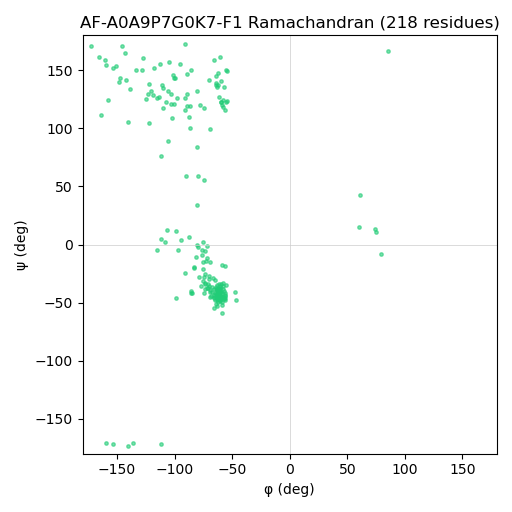7 HIS A CA 1
ATOM 947 C C . HIS A 1 117 ? -12.689 -2.483 -10.428 1.00 92.75 117 HIS A C 1
ATOM 949 O O . HIS A 1 117 ? -13.580 -2.726 -9.609 1.00 92.75 117 HIS A O 1
ATOM 955 N N . PRO A 1 118 ? -12.801 -1.488 -11.336 1.00 94.50 118 PRO A N 1
ATOM 956 C CA . PRO A 1 118 ? -13.909 -0.524 -11.366 1.00 94.50 118 PRO A CA 1
ATOM 957 C C . PRO A 1 118 ? -15.310 -1.133 -11.259 1.00 94.50 118 PRO A C 1
ATOM 959 O O . PRO A 1 118 ? -16.135 -0.641 -10.495 1.00 94.50 118 PRO A O 1
ATOM 962 N N . ASP A 1 119 ? -15.547 -2.259 -11.933 1.00 95.44 119 ASP A N 1
ATOM 963 C CA . ASP A 1 119 ? -16.839 -2.968 -11.921 1.00 95.44 119 ASP A CA 1
ATOM 964 C C . ASP A 1 119 ? -17.308 -3.419 -10.524 1.00 95.44 119 ASP A C 1
ATOM 966 O O . ASP A 1 119 ? -18.484 -3.729 -10.335 1.00 95.44 119 ASP A O 1
ATOM 970 N N . PHE A 1 120 ? -16.409 -3.475 -9.537 1.00 95.06 120 PHE A N 1
ATOM 971 C CA . PHE A 1 120 ? -16.720 -3.893 -8.168 1.00 95.06 120 PHE A CA 1
ATOM 972 C C . PHE A 1 120 ? -16.623 -2.759 -7.142 1.00 95.06 120 PHE A C 1
ATOM 974 O O . PHE A 1 120 ? -16.763 -3.027 -5.948 1.00 95.06 120 PHE A O 1
ATOM 981 N N . HIS A 1 121 ? -16.377 -1.513 -7.565 1.00 95.38 121 HIS A N 1
ATOM 982 C CA . HIS A 1 121 ? -16.200 -0.381 -6.646 1.00 95.38 121 HIS A CA 1
ATOM 983 C C . HIS A 1 121 ? -17.418 -0.173 -5.759 1.00 95.38 121 HIS A C 1
ATOM 985 O O . HIS A 1 121 ? -17.289 -0.283 -4.545 1.00 95.38 121 HIS A O 1
ATOM 991 N N . ASP A 1 122 ? -18.592 0.057 -6.343 1.00 95.31 122 ASP A N 1
ATOM 992 C CA . ASP A 1 122 ? -19.817 0.305 -5.570 1.00 95.31 122 ASP A CA 1
ATOM 993 C C . ASP A 1 122 ? -20.160 -0.903 -4.702 1.00 95.31 122 ASP A C 1
ATOM 995 O O . ASP A 1 122 ? -20.425 -0.782 -3.510 1.00 95.31 122 ASP A O 1
ATOM 999 N N . LYS A 1 123 ? -20.019 -2.102 -5.272 1.00 94.69 123 LYS A N 1
ATOM 1000 C CA . LYS A 1 123 ? -20.302 -3.348 -4.569 1.00 94.69 123 LYS A CA 1
ATOM 1001 C C . LYS A 1 123 ? -19.473 -3.523 -3.294 1.00 94.69 123 LYS A C 1
ATOM 1003 O O . LYS A 1 123 ? -20.007 -3.920 -2.265 1.00 94.69 123 LYS A O 1
ATOM 1008 N N . ILE A 1 124 ? -18.172 -3.243 -3.354 1.00 93.31 124 ILE A N 1
ATOM 1009 C CA . ILE A 1 124 ? -17.273 -3.433 -2.210 1.00 93.31 124 ILE A CA 1
ATOM 1010 C C . ILE A 1 124 ? -17.289 -2.220 -1.276 1.00 93.31 124 ILE A C 1
ATOM 1012 O O . ILE A 1 124 ? -17.288 -2.384 -0.057 1.00 93.31 124 ILE A O 1
ATOM 1016 N N . LEU A 1 125 ? -17.287 -1.002 -1.815 1.00 95.81 125 LEU A N 1
ATOM 1017 C CA . LEU A 1 125 ? -17.212 0.217 -1.010 1.00 95.81 125 LEU A CA 1
ATOM 1018 C C . LEU A 1 125 ? -18.536 0.524 -0.305 1.00 95.81 125 LEU A C 1
ATOM 1020 O O . LEU A 1 125 ? -18.514 1.082 0.792 1.00 95.81 125 LEU A O 1
ATOM 1024 N N . ASP A 1 126 ? -19.668 0.106 -0.868 1.00 96.06 126 ASP A N 1
ATOM 1025 C CA . ASP A 1 126 ? -20.981 0.310 -0.255 1.00 96.06 126 ASP A CA 1
ATOM 1026 C C . ASP A 1 126 ? -21.434 -0.912 0.574 1.00 96.06 126 ASP A C 1
ATOM 1028 O O . ASP A 1 126 ? -22.514 -0.908 1.173 1.00 96.06 126 ASP A O 1
ATOM 1032 N N . ALA A 1 127 ? -20.581 -1.939 0.692 1.00 94.31 127 ALA A N 1
ATOM 1033 C CA . ALA A 1 127 ? -20.809 -3.083 1.568 1.00 94.31 127 ALA A CA 1
ATOM 1034 C C . ALA A 1 127 ? -20.844 -2.666 3.049 1.00 94.31 127 ALA A C 1
ATOM 1036 O O . ALA A 1 127 ? -20.104 -1.780 3.493 1.00 94.31 127 ALA A O 1
ATOM 1037 N N . ARG A 1 128 ? -21.695 -3.341 3.831 1.00 94.38 128 ARG A N 1
ATOM 1038 C CA . ARG A 1 128 ? -21.842 -3.149 5.283 1.00 94.38 128 ARG A CA 1
ATOM 1039 C C . ARG A 1 128 ? -21.186 -4.294 6.063 1.00 94.38 128 ARG A C 1
ATOM 1041 O O . ARG A 1 128 ? -21.035 -5.386 5.515 1.00 94.38 128 ARG A O 1
ATOM 1048 N N . PRO A 1 129 ? -20.811 -4.078 7.338 1.00 91.44 129 PRO A N 1
ATOM 1049 C CA . PRO A 1 129 ? -20.275 -5.141 8.175 1.00 91.44 129 PRO A CA 1
ATOM 1050 C C . PRO A 1 129 ? -21.256 -6.311 8.276 1.00 91.44 129 PRO A C 1
ATOM 1052 O O . PRO A 1 129 ? -22.450 -6.122 8.483 1.00 91.44 129 PRO A O 1
ATOM 1055 N N . GLN A 1 130 ? -20.743 -7.532 8.151 1.00 89.69 130 GLN A N 1
ATOM 1056 C CA . GLN A 1 130 ? -21.571 -8.738 8.217 1.00 89.69 130 GLN A CA 1
ATOM 1057 C C . GLN A 1 130 ? -21.933 -9.125 9.659 1.00 89.69 130 GLN A C 1
ATOM 1059 O O . GLN A 1 130 ? -22.943 -9.776 9.907 1.00 89.69 130 GLN A O 1
ATOM 1064 N N . ASN A 1 131 ? -21.086 -8.765 10.622 1.00 89.12 131 ASN A N 1
ATOM 1065 C CA . ASN A 1 131 ? -21.179 -9.203 12.014 1.00 89.12 131 ASN A CA 1
ATOM 1066 C C . ASN A 1 131 ? -21.876 -8.194 12.939 1.00 89.12 131 ASN A C 1
ATOM 1068 O O . ASN A 1 131 ? -22.045 -8.482 14.122 1.00 89.12 131 ASN A O 1
ATOM 1072 N N . MET A 1 132 ? -22.227 -7.010 12.438 1.00 89.81 132 MET A N 1
ATOM 1073 C CA . MET A 1 132 ? -22.868 -5.956 13.219 1.00 89.81 132 MET A CA 1
ATOM 1074 C C . MET A 1 132 ? -23.575 -4.953 12.311 1.00 89.81 132 MET A C 1
ATOM 1076 O O . MET A 1 132 ? -23.218 -4.799 11.145 1.00 89.81 132 MET A O 1
ATOM 1080 N N . GLU A 1 133 ? -24.530 -4.211 12.864 1.00 90.88 133 GLU A N 1
ATOM 1081 C CA . GLU A 1 133 ? -25.026 -3.015 12.189 1.00 90.88 133 GLU A CA 1
ATOM 1082 C C . GLU A 1 133 ? -23.908 -1.975 12.078 1.00 90.88 133 GLU A C 1
ATOM 1084 O O . GLU A 1 133 ? -23.123 -1.765 13.007 1.00 90.88 133 GLU A O 1
ATOM 1089 N N . GLY A 1 134 ? -23.823 -1.309 10.931 1.00 92.19 134 GLY A N 1
ATOM 1090 C CA . GLY A 1 134 ? -22.762 -0.346 10.699 1.00 92.19 134 GLY A CA 1
ATOM 1091 C C . GLY A 1 134 ? -22.922 0.443 9.413 1.00 92.19 134 GLY A C 1
ATOM 1092 O O . GLY A 1 134 ? -23.783 0.165 8.573 1.00 92.19 134 GLY A O 1
ATOM 1093 N N . LYS A 1 135 ? -22.066 1.455 9.290 1.00 95.19 135 LYS A N 1
ATOM 1094 C CA . LYS A 1 135 ? -21.890 2.261 8.081 1.00 95.19 135 LYS A CA 1
ATOM 1095 C C . LYS A 1 135 ? -21.310 1.411 6.952 1.00 95.19 135 LYS A C 1
ATOM 1097 O O . LYS A 1 135 ? -20.685 0.385 7.210 1.00 95.19 135 LYS A O 1
ATOM 1102 N N . THR A 1 136 ? -21.501 1.853 5.717 1.00 96.62 136 THR A N 1
ATOM 1103 C CA . THR A 1 136 ? -20.788 1.270 4.574 1.00 96.62 136 THR A CA 1
ATOM 1104 C C . THR A 1 136 ? -19.277 1.442 4.730 1.00 96.62 136 THR A C 1
ATOM 1106 O O . THR A 1 136 ? -18.819 2.305 5.486 1.00 96.62 136 THR A O 1
ATOM 1109 N N . LEU A 1 137 ? -18.487 0.652 4.004 1.00 94.50 137 LEU A N 1
ATOM 1110 C CA . LEU A 1 137 ? -17.030 0.772 4.014 1.00 94.50 137 LEU A CA 1
ATOM 1111 C C . LEU A 1 137 ? -16.585 2.196 3.628 1.00 94.50 137 LEU A C 1
ATOM 1113 O O . LEU A 1 137 ? -15.744 2.790 4.308 1.00 94.50 137 LEU A O 1
ATOM 1117 N N . ARG A 1 138 ? -17.205 2.778 2.596 1.00 96.38 138 ARG A N 1
ATOM 1118 C CA . ARG A 1 138 ? -16.969 4.149 2.122 1.00 96.38 138 ARG A CA 1
ATOM 1119 C C . ARG A 1 138 ? -17.203 5.186 3.216 1.00 96.38 138 ARG A C 1
ATOM 1121 O O . ARG A 1 138 ? -16.374 6.070 3.414 1.00 96.38 138 ARG A O 1
ATOM 1128 N N . GLU A 1 139 ? -18.315 5.075 3.936 1.00 96.50 139 GLU A N 1
ATOM 1129 C CA . GLU A 1 139 ? -18.672 5.983 5.029 1.00 96.50 139 GLU A CA 1
ATOM 1130 C C . GLU A 1 139 ? -17.802 5.773 6.276 1.00 96.50 139 GLU A C 1
ATOM 1132 O O . GLU A 1 139 ? -17.467 6.738 6.964 1.00 96.50 139 GLU A O 1
ATOM 1137 N N . ALA A 1 140 ? -17.447 4.526 6.594 1.00 94.38 140 ALA A N 1
ATOM 1138 C CA . ALA A 1 140 ? -16.636 4.184 7.760 1.00 94.38 140 ALA A CA 1
ATOM 1139 C C . ALA A 1 140 ? -15.196 4.698 7.630 1.00 94.38 140 ALA A C 1
ATOM 1141 O O . ALA A 1 140 ? -14.615 5.154 8.613 1.00 94.38 140 ALA A O 1
ATOM 1142 N N . PHE A 1 141 ? -14.648 4.666 6.414 1.00 95.50 141 PHE A N 1
ATOM 1143 C CA . PHE A 1 141 ? -13.301 5.139 6.098 1.00 95.50 141 PHE A CA 1
ATOM 1144 C C . PHE A 1 141 ? -13.268 6.551 5.494 1.00 95.50 141 PHE A C 1
ATOM 1146 O O . PHE A 1 141 ? -12.216 7.005 5.026 1.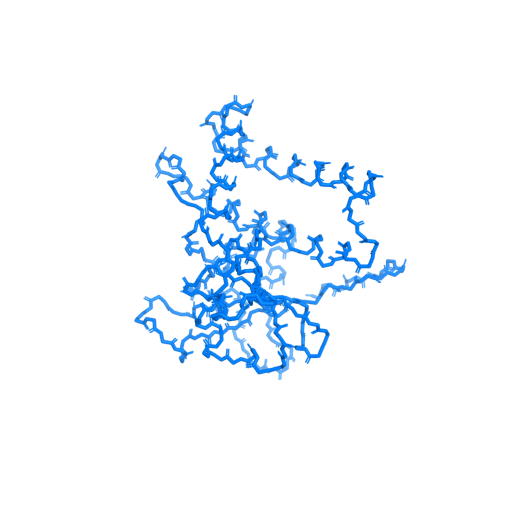00 95.50 141 PHE A O 1
ATOM 1153 N N . ALA A 1 142 ? -14.381 7.283 5.528 1.00 94.88 142 ALA A N 1
ATOM 1154 C CA . ALA A 1 142 ? -14.420 8.671 5.090 1.00 94.88 142 ALA A CA 1
ATOM 1155 C C . ALA A 1 142 ? -13.454 9.531 5.926 1.00 94.88 142 ALA A C 1
ATOM 1157 O O . ALA A 1 142 ? -13.546 9.583 7.150 1.00 94.88 142 ALA A O 1
ATOM 1158 N N . GLY A 1 143 ? -12.512 10.206 5.260 1.00 94.19 143 GLY A N 1
ATOM 1159 C CA . GLY A 1 143 ? -11.499 11.031 5.930 1.00 94.19 143 GLY A CA 1
ATOM 1160 C C . GLY A 1 143 ? -10.378 10.246 6.623 1.00 94.19 143 GLY A C 1
ATOM 1161 O O . GLY A 1 143 ? -9.595 10.845 7.358 1.00 94.19 143 GLY A O 1
ATOM 1162 N N . SER A 1 144 ? -10.282 8.936 6.382 1.00 96.75 144 SER A N 1
ATOM 1163 C CA . SER A 1 144 ? -9.191 8.100 6.885 1.00 96.75 144 SER A CA 1
ATOM 1164 C C . SER A 1 144 ? -8.066 7.936 5.860 1.00 96.75 144 SER A C 1
ATOM 1166 O O . SER A 1 144 ? -8.270 8.056 4.645 1.00 96.75 144 SER A O 1
ATOM 1168 N N . TYR A 1 145 ? -6.862 7.655 6.353 1.00 97.31 145 TYR A N 1
ATOM 1169 C CA . TYR A 1 145 ? -5.641 7.626 5.554 1.00 97.31 145 TYR A CA 1
ATOM 1170 C C . TYR A 1 145 ? -4.797 6.390 5.838 1.00 97.31 145 TYR A C 1
ATOM 1172 O O . TYR A 1 145 ? -4.744 5.906 6.966 1.00 97.31 145 TYR A O 1
ATOM 1180 N N . ILE A 1 146 ? -4.055 5.943 4.830 1.00 96.19 146 ILE A N 1
ATOM 1181 C CA . ILE A 1 146 ? -2.953 4.988 4.987 1.00 96.19 146 ILE A CA 1
ATOM 1182 C C . ILE A 1 146 ? -1.626 5.663 4.665 1.00 96.19 146 ILE A C 1
ATOM 1184 O O . ILE A 1 146 ? -1.584 6.622 3.894 1.00 96.19 146 ILE A O 1
ATOM 1188 N N . HIS A 1 147 ? -0.537 5.135 5.214 1.00 93.81 147 HIS A N 1
ATOM 1189 C CA . HIS A 1 147 ? 0.823 5.553 4.889 1.00 93.81 147 HIS A CA 1
ATOM 1190 C C . HIS A 1 147 ? 1.719 4.312 4.822 1.00 93.81 147 HIS A C 1
ATOM 1192 O O . HIS A 1 147 ? 2.038 3.720 5.852 1.00 93.81 147 HIS A O 1
ATOM 1198 N N . GLY A 1 148 ? 2.089 3.894 3.609 1.00 86.88 148 GLY A N 1
ATOM 1199 C CA . GLY A 1 148 ? 2.841 2.660 3.407 1.00 86.88 148 GLY A CA 1
ATOM 1200 C C . GLY A 1 148 ? 3.489 2.545 2.034 1.00 86.88 148 GLY A C 1
ATOM 1201 O O . GLY A 1 148 ? 2.787 2.351 1.053 1.00 86.88 148 GLY A O 1
ATOM 1202 N N . THR A 1 149 ? 4.818 2.610 1.981 1.00 86.62 149 THR A N 1
ATOM 1203 C CA . THR A 1 149 ? 5.631 2.368 0.768 1.00 86.62 149 THR A CA 1
ATOM 1204 C C . THR A 1 149 ? 6.531 1.137 0.904 1.00 86.62 149 THR A C 1
ATOM 1206 O O . THR A 1 149 ? 7.220 0.734 -0.030 1.00 86.62 149 THR A O 1
ATOM 1209 N N . GLN A 1 150 ? 6.542 0.517 2.085 1.00 90.44 150 GLN A N 1
ATOM 1210 C CA . GLN A 1 150 ? 7.408 -0.606 2.429 1.00 90.44 150 GLN A CA 1
ATOM 1211 C C . GLN A 1 150 ? 6.713 -1.583 3.379 1.00 90.44 150 GLN A C 1
ATOM 1213 O O . GLN A 1 150 ? 5.661 -1.285 3.939 1.00 90.44 150 GLN A O 1
ATOM 1218 N N . PHE A 1 151 ? 7.341 -2.739 3.598 1.00 89.81 151 PHE A N 1
ATOM 1219 C CA . PHE A 1 151 ? 6.836 -3.786 4.483 1.00 89.81 151 PHE A CA 1
ATOM 1220 C C . PHE A 1 151 ? 7.828 -4.078 5.612 1.00 89.81 151 PHE A C 1
ATOM 1222 O O . PHE A 1 151 ? 9.016 -4.285 5.358 1.00 89.81 151 PHE A O 1
ATOM 1229 N N . ILE A 1 152 ? 7.336 -4.141 6.849 1.00 86.69 152 ILE A N 1
ATOM 1230 C CA . ILE A 1 152 ? 8.059 -4.686 8.007 1.00 86.69 152 ILE A CA 1
ATOM 1231 C C . ILE A 1 152 ? 7.565 -6.089 8.318 1.00 86.69 152 ILE A C 1
ATOM 1233 O O . ILE A 1 152 ? 6.384 -6.371 8.154 1.00 86.69 152 ILE A O 1
ATOM 1237 N N . LYS A 1 153 ? 8.451 -6.971 8.784 1.00 84.38 153 LYS A N 1
ATOM 1238 C CA . LYS A 1 153 ? 8.056 -8.305 9.238 1.00 84.38 153 LYS A CA 1
ATOM 1239 C C . LYS A 1 153 ? 7.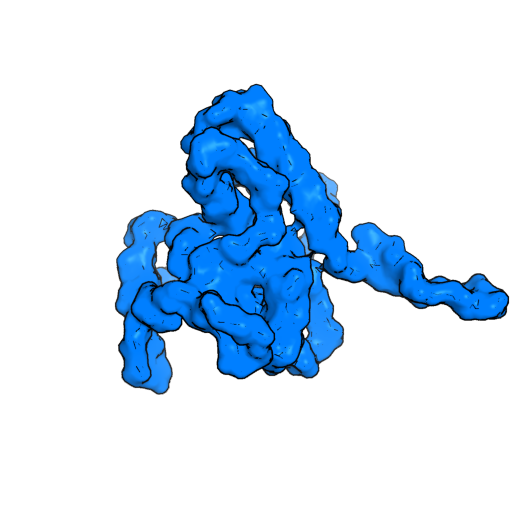713 -8.278 10.730 1.00 84.38 153 LYS A C 1
ATOM 1241 O O . LYS A 1 153 ? 8.511 -7.798 11.532 1.00 84.38 153 LYS A O 1
ATOM 1246 N N . ALA A 1 154 ? 6.557 -8.824 11.080 1.00 82.69 154 ALA A N 1
ATOM 1247 C CA . ALA A 1 154 ? 6.161 -9.152 12.438 1.00 82.69 154 ALA A CA 1
ATOM 1248 C C . ALA A 1 154 ? 7.124 -10.188 13.032 1.00 82.69 154 ALA A C 1
ATOM 1250 O O . ALA A 1 154 ? 7.372 -11.228 12.418 1.00 82.69 154 ALA A O 1
ATOM 1251 N N . GLY A 1 155 ? 7.682 -9.898 14.207 1.00 71.81 155 GLY A N 1
ATOM 1252 C CA . GLY A 1 155 ? 8.509 -10.861 14.940 1.00 71.81 155 GLY A CA 1
ATOM 1253 C C . GLY A 1 155 ? 7.675 -11.926 15.654 1.00 71.81 155 GLY A C 1
ATOM 1254 O O . GLY A 1 155 ? 8.083 -13.082 15.714 1.00 71.81 155 GLY A O 1
ATOM 1255 N N . ASP A 1 156 ? 6.508 -11.529 16.159 1.00 73.94 156 ASP A N 1
ATOM 1256 C CA . ASP A 1 156 ? 5.567 -12.349 16.919 1.00 73.94 156 ASP A CA 1
ATOM 1257 C C . ASP A 1 156 ? 4.155 -11.714 16.891 1.00 73.94 156 ASP A C 1
ATOM 1259 O O . ASP A 1 156 ? 3.887 -10.756 16.157 1.00 73.94 156 ASP A O 1
ATOM 1263 N N . ASN A 1 157 ? 3.233 -12.253 17.693 1.00 69.00 157 ASN A N 1
ATOM 1264 C CA . ASN A 1 157 ? 1.856 -11.770 17.808 1.00 69.00 157 ASN A CA 1
ATOM 1265 C C . ASN A 1 157 ? 1.696 -10.479 18.625 1.00 69.00 157 ASN A C 1
ATOM 1267 O O . ASN A 1 157 ? 0.601 -9.919 18.642 1.00 69.00 157 ASN A O 1
ATOM 1271 N N . THR A 1 158 ? 2.761 -9.957 19.241 1.00 70.88 158 THR A N 1
ATOM 1272 C CA . THR A 1 158 ? 2.717 -8.685 19.980 1.00 70.88 158 THR A CA 1
ATOM 1273 C C . THR A 1 158 ? 2.633 -7.468 19.053 1.00 70.88 158 THR A C 1
ATOM 1275 O O . THR A 1 158 ? 2.442 -6.351 19.519 1.00 70.88 158 THR A O 1
ATOM 1278 N N . ILE A 1 159 ? 2.719 -7.675 17.732 1.00 74.62 159 ILE A N 1
ATOM 1279 C CA . ILE A 1 159 ? 2.637 -6.616 16.719 1.00 74.62 159 ILE A CA 1
ATOM 1280 C C . ILE A 1 159 ? 1.197 -6.183 16.383 1.00 74.62 159 ILE A C 1
ATOM 1282 O O . ILE A 1 159 ? 1.013 -5.205 15.662 1.00 74.62 159 ILE A O 1
ATOM 1286 N N . VAL A 1 160 ? 0.166 -6.908 16.836 1.00 82.56 160 VAL A N 1
ATOM 1287 C CA . VAL A 1 160 ? -1.244 -6.574 16.539 1.00 82.56 160 VAL A CA 1
ATOM 1288 C C . VAL A 1 160 ? -1.794 -5.639 17.611 1.00 82.56 160 VAL A C 1
ATOM 1290 O O . VAL A 1 160 ? -2.748 -5.959 18.316 1.00 82.56 160 VAL A O 1
ATOM 1293 N N . THR A 1 161 ? -1.155 -4.482 17.757 1.00 89.06 161 THR A N 1
ATOM 1294 C CA . THR A 1 161 ? -1.599 -3.426 18.669 1.00 89.06 161 THR A CA 1
ATOM 1295 C C . THR A 1 161 ? -1.722 -2.096 17.943 1.00 89.06 161 THR A C 1
ATOM 1297 O O . THR A 1 161 ? -1.154 -1.880 16.869 1.00 89.06 161 THR A O 1
ATOM 1300 N N . ASP A 1 162 ? -2.478 -1.186 18.539 1.00 90.88 162 ASP A N 1
ATOM 1301 C CA . ASP A 1 162 ? -2.602 0.192 18.081 1.00 90.88 162 ASP A CA 1
ATOM 1302 C C . ASP A 1 162 ? -1.272 0.963 18.189 1.00 90.88 162 ASP A C 1
ATOM 1304 O O . ASP A 1 162 ? -0.991 1.794 17.325 1.00 90.88 162 ASP A O 1
ATOM 1308 N N . GLU A 1 163 ? -0.394 0.655 19.158 1.00 91.69 163 GLU A N 1
ATOM 1309 C CA . GLU A 1 163 ? 0.962 1.229 19.176 1.00 91.69 163 GLU A CA 1
ATOM 1310 C C . GLU A 1 163 ? 1.793 0.746 17.992 1.00 91.69 163 GLU A C 1
ATOM 1312 O O . GLU A 1 163 ? 2.452 1.546 17.329 1.00 91.69 163 GLU A O 1
ATOM 1317 N N . ALA A 1 164 ? 1.773 -0.557 17.704 1.00 90.12 164 ALA A N 1
ATOM 1318 C CA . ALA A 1 164 ? 2.501 -1.109 16.571 1.00 90.12 164 ALA A CA 1
ATOM 1319 C C . ALA A 1 164 ? 1.979 -0.534 15.244 1.00 90.12 164 ALA A C 1
ATOM 1321 O O . ALA A 1 164 ? 2.780 -0.158 14.384 1.00 90.12 164 ALA A O 1
ATOM 1322 N N . ALA A 1 165 ? 0.656 -0.380 15.109 1.00 92.50 165 ALA A N 1
ATOM 1323 C CA . ALA A 1 165 ? 0.033 0.295 13.974 1.00 92.50 165 ALA A CA 1
ATOM 1324 C C . ALA A 1 165 ? 0.496 1.755 13.858 1.00 92.50 165 ALA A C 1
ATOM 1326 O O . ALA A 1 165 ? 0.876 2.184 12.768 1.00 92.50 165 ALA A O 1
ATOM 1327 N N . LEU A 1 166 ? 0.536 2.502 14.966 1.00 93.62 166 LEU A N 1
ATOM 1328 C CA . LEU A 1 166 ? 1.042 3.874 15.005 1.00 93.62 166 LEU A CA 1
ATOM 1329 C C . LEU A 1 166 ? 2.506 3.950 14.547 1.00 93.62 166 LEU A C 1
ATOM 1331 O O . LEU A 1 166 ? 2.843 4.755 13.678 1.00 93.62 166 LEU A O 1
ATOM 1335 N N . TYR A 1 167 ? 3.384 3.101 15.087 1.00 91.38 167 TYR A N 1
ATOM 1336 C CA . TYR A 1 167 ? 4.798 3.080 14.706 1.00 91.38 167 TYR A CA 1
ATOM 1337 C C . TYR A 1 167 ? 4.996 2.712 13.235 1.00 91.38 167 TYR A C 1
ATOM 1339 O O . TYR A 1 167 ? 5.800 3.344 12.545 1.00 91.38 167 TYR A O 1
ATOM 1347 N N . ALA A 1 168 ? 4.259 1.718 12.741 1.00 91.94 168 ALA A N 1
ATOM 1348 C CA . ALA A 1 168 ? 4.290 1.324 11.340 1.00 91.94 168 ALA A CA 1
ATOM 1349 C C . ALA A 1 168 ? 3.798 2.465 10.433 1.00 91.94 168 ALA A C 1
ATOM 1351 O O . ALA A 1 168 ? 4.480 2.811 9.468 1.00 91.94 168 ALA A O 1
ATOM 1352 N N . PHE A 1 169 ? 2.697 3.128 10.801 1.00 93.81 169 PHE A N 1
ATOM 1353 C CA . PHE A 1 169 ? 2.160 4.282 10.083 1.00 93.81 169 PHE A CA 1
ATOM 1354 C C . PHE A 1 169 ? 3.157 5.443 10.033 1.00 93.81 169 PHE A C 1
ATOM 1356 O O . PHE A 1 169 ? 3.407 5.979 8.959 1.00 93.81 169 PHE A O 1
ATOM 1363 N N . ILE A 1 170 ? 3.798 5.813 11.148 1.00 91.56 170 ILE A N 1
ATOM 1364 C CA . ILE A 1 170 ? 4.826 6.875 11.168 1.00 91.56 170 ILE A CA 1
ATOM 1365 C C . ILE A 1 170 ? 5.979 6.538 10.217 1.00 91.56 170 ILE A C 1
ATOM 1367 O O . ILE A 1 170 ? 6.498 7.412 9.525 1.00 91.56 170 ILE A O 1
ATOM 1371 N N . ARG A 1 171 ? 6.368 5.262 10.154 1.00 89.50 171 ARG A N 1
ATOM 1372 C CA . ARG A 1 171 ? 7.458 4.784 9.294 1.00 89.50 171 ARG A CA 1
ATOM 1373 C C . ARG A 1 171 ? 7.056 4.565 7.836 1.00 89.50 171 ARG A C 1
ATOM 1375 O O . ARG A 1 171 ? 7.914 4.148 7.055 1.00 89.50 171 ARG A O 1
ATOM 1382 N N . GLY A 1 172 ? 5.797 4.801 7.473 1.00 92.00 172 GLY A N 1
ATOM 1383 C CA . GLY A 1 172 ? 5.294 4.515 6.134 1.00 92.00 172 GLY A CA 1
ATOM 1384 C C . GLY A 1 172 ? 5.396 3.029 5.800 1.00 92.00 172 GLY A C 1
ATOM 1385 O O . GLY A 1 172 ? 5.853 2.678 4.713 1.00 92.00 172 GLY A O 1
ATOM 1386 N N . ALA A 1 173 ? 5.047 2.150 6.740 1.00 92.50 173 ALA A N 1
ATOM 1387 C CA . ALA A 1 173 ? 5.188 0.707 6.598 1.00 92.50 173 ALA A CA 1
ATOM 1388 C C . ALA A 1 173 ? 3.856 -0.034 6.766 1.00 92.50 173 ALA A C 1
ATOM 1390 O O . ALA A 1 173 ? 3.091 0.218 7.695 1.00 92.50 173 ALA A O 1
ATOM 1391 N N . PHE A 1 174 ? 3.638 -1.025 5.908 1.00 93.25 174 PHE A N 1
ATOM 1392 C CA . PHE A 1 174 ? 2.682 -2.101 6.140 1.00 93.25 174 PHE A CA 1
ATOM 1393 C C . PHE A 1 174 ? 3.352 -3.218 6.943 1.00 93.25 174 PHE A C 1
ATOM 1395 O O . PHE A 1 174 ? 4.560 -3.443 6.839 1.00 93.25 174 PHE A O 1
ATOM 1402 N N . ILE A 1 175 ? 2.577 -3.935 7.750 1.00 90.12 175 ILE A N 1
ATOM 1403 C CA . ILE A 1 175 ? 3.084 -5.034 8.572 1.00 90.12 175 ILE A CA 1
ATOM 1404 C C . ILE A 1 175 ? 2.793 -6.336 7.838 1.00 90.12 175 ILE A C 1
ATOM 1406 O O . ILE A 1 175 ? 1.662 -6.609 7.467 1.00 90.12 175 ILE A O 1
ATOM 1410 N N . HIS A 1 176 ? 3.812 -7.149 7.624 1.00 86.94 176 HIS A N 1
ATOM 1411 C CA . HIS A 1 176 ? 3.702 -8.493 7.088 1.00 86.94 176 HIS A CA 1
ATOM 1412 C C . HIS A 1 176 ? 3.928 -9.495 8.213 1.00 86.94 176 HIS A C 1
ATOM 1414 O O . HIS A 1 176 ? 4.917 -9.391 8.937 1.00 86.94 176 HIS A O 1
ATOM 1420 N N . GLY A 1 177 ? 3.065 -10.490 8.337 1.00 78.88 177 GLY A N 1
ATOM 1421 C CA . GLY A 1 177 ? 3.280 -11.571 9.285 1.00 78.88 177 GLY A CA 1
ATOM 1422 C C . GLY A 1 177 ? 2.594 -12.856 8.864 1.00 78.88 177 GLY A C 1
ATOM 1423 O O . GLY A 1 177 ? 2.114 -12.982 7.737 1.00 78.88 177 GLY A O 1
ATOM 1424 N N . ASP A 1 178 ? 2.602 -13.820 9.772 1.00 71.88 178 ASP A N 1
ATOM 1425 C CA . ASP A 1 178 ? 2.104 -15.158 9.488 1.00 71.88 178 ASP A CA 1
ATOM 1426 C C . ASP A 1 178 ? 0.612 -15.291 9.839 1.00 71.88 178 ASP A C 1
ATOM 1428 O O . ASP A 1 178 ? -0.011 -14.419 10.448 1.00 71.88 178 ASP A O 1
ATOM 1432 N N . ASP A 1 179 ? 0.036 -16.433 9.469 1.00 64.25 179 ASP A N 1
ATOM 1433 C CA . ASP A 1 179 ? -1.402 -16.719 9.520 1.00 64.25 179 ASP A CA 1
ATOM 1434 C C . ASP A 1 179 ? -2.068 -16.558 10.904 1.00 64.25 179 ASP A C 1
ATOM 1436 O O . ASP A 1 179 ? -3.291 -16.412 10.972 1.00 64.25 179 ASP A O 1
ATOM 1440 N N . TYR A 1 180 ? -1.297 -16.551 11.997 1.00 62.12 180 TYR A N 1
ATOM 1441 C CA . TYR A 1 180 ? -1.808 -16.382 13.363 1.00 62.12 180 TYR A CA 1
ATOM 1442 C C . TYR A 1 180 ? -2.185 -14.932 13.721 1.00 62.12 180 TYR A C 1
ATOM 1444 O O . TYR A 1 180 ? -2.801 -14.711 14.760 1.00 62.12 180 TYR A O 1
ATOM 1452 N N . LEU A 1 181 ? -1.867 -13.946 12.873 1.00 58.31 181 LEU A N 1
ATOM 1453 C CA . LEU A 1 181 ? -2.210 -12.532 13.090 1.00 58.31 181 LEU A CA 1
ATOM 1454 C C . LEU A 1 181 ? -3.603 -12.140 12.557 1.00 58.31 181 LEU A C 1
ATOM 1456 O O . LEU A 1 181 ? -3.936 -10.959 12.512 1.00 58.31 181 LEU A O 1
ATOM 1460 N N . GLY A 1 182 ? -4.406 -13.100 12.081 1.00 57.91 182 GLY A N 1
ATOM 1461 C CA . GLY A 1 182 ? -5.696 -12.828 11.427 1.00 57.91 182 GLY A CA 1
ATOM 1462 C C . GLY A 1 182 ? -5.586 -12.382 9.958 1.00 57.91 182 GLY A C 1
ATOM 1463 O O . GLY A 1 182 ? -6.590 -12.354 9.250 1.00 57.91 182 GLY A O 1
ATOM 1464 N N . GLY A 1 183 ? -4.372 -12.120 9.462 1.00 62.97 183 GLY A N 1
ATOM 1465 C CA . GLY A 1 183 ? -4.050 -11.810 8.066 1.00 62.97 183 GLY A CA 1
ATOM 1466 C C . GLY A 1 183 ? -2.543 -11.921 7.807 1.00 62.97 183 GLY A C 1
ATOM 1467 O O . GLY A 1 183 ? -1.753 -11.896 8.744 1.00 62.97 183 GLY A O 1
ATOM 1468 N N . ASN A 1 184 ? -2.138 -12.042 6.539 1.00 79.81 184 ASN A N 1
ATOM 1469 C CA . ASN A 1 184 ? -0.718 -12.080 6.151 1.00 79.81 184 ASN A CA 1
ATOM 1470 C C . ASN A 1 184 ? -0.112 -10.673 6.031 1.00 79.81 184 ASN A C 1
ATOM 1472 O O . ASN A 1 184 ? 1.111 -10.502 6.035 1.00 79.81 184 ASN A O 1
ATOM 1476 N N . ILE A 1 185 ? -0.968 -9.660 5.868 1.00 89.25 185 ILE A N 1
ATOM 1477 C CA . ILE A 1 185 ? -0.596 -8.251 5.764 1.00 89.25 185 ILE A CA 1
ATOM 1478 C C . ILE A 1 185 ? -1.593 -7.422 6.579 1.00 89.25 185 ILE A C 1
ATOM 1480 O O . ILE A 1 185 ? -2.802 -7.609 6.462 1.00 89.25 185 ILE A O 1
ATOM 1484 N N . ILE A 1 186 ? -1.086 -6.488 7.375 1.00 91.75 186 ILE A N 1
ATOM 1485 C CA . ILE A 1 186 ? -1.854 -5.489 8.112 1.00 91.75 186 ILE A CA 1
ATOM 1486 C C . ILE A 1 186 ? -1.471 -4.121 7.552 1.00 91.75 186 ILE A C 1
ATOM 1488 O O . ILE A 1 186 ? -0.291 -3.762 7.495 1.00 91.75 186 ILE A O 1
ATOM 1492 N N . ILE A 1 187 ? -2.476 -3.360 7.139 1.00 95.00 187 ILE A N 1
ATOM 1493 C CA . ILE A 1 187 ? -2.345 -1.985 6.666 1.00 95.00 187 ILE A CA 1
ATOM 1494 C C . ILE A 1 187 ? -2.804 -1.069 7.798 1.00 95.00 187 ILE A C 1
ATOM 1496 O O . ILE A 1 187 ? -4.005 -1.037 8.073 1.00 95.00 187 ILE A O 1
ATOM 1500 N N . PRO A 1 188 ? -1.894 -0.333 8.459 1.00 95.44 188 PRO A N 1
ATOM 1501 C CA . PRO A 1 188 ? -2.274 0.652 9.461 1.00 95.44 188 PRO A CA 1
ATOM 1502 C C . PRO A 1 188 ? -3.091 1.789 8.845 1.00 95.44 188 PRO A C 1
ATOM 1504 O O . PRO A 1 188 ? -2.741 2.319 7.787 1.00 95.44 188 PRO A O 1
ATOM 1507 N N . ILE A 1 189 ? -4.153 2.188 9.539 1.00 96.44 189 ILE A N 1
ATOM 1508 C CA . ILE A 1 189 ? -5.071 3.246 9.117 1.00 96.44 189 ILE A CA 1
ATOM 1509 C C . ILE A 1 189 ? -5.120 4.314 10.187 1.00 96.44 189 ILE A C 1
ATOM 1511 O O . ILE A 1 189 ? -5.382 4.024 11.349 1.00 96.44 189 ILE A O 1
ATOM 1515 N N . LEU A 1 190 ? -4.939 5.557 9.771 1.00 96.56 190 LEU A N 1
ATOM 1516 C CA . LEU A 1 190 ? -5.259 6.724 10.566 1.00 96.56 190 LEU A CA 1
ATOM 1517 C C . LEU A 1 190 ? -6.730 7.080 10.319 1.00 96.56 190 LEU A C 1
ATOM 1519 O O . LEU A 1 190 ? -7.080 7.520 9.225 1.00 96.56 190 LEU A O 1
ATOM 1523 N N . MET A 1 191 ? -7.596 6.872 11.312 1.00 95.38 191 MET A N 1
ATOM 1524 C CA . MET A 1 191 ? -9.051 7.019 11.150 1.00 95.38 191 MET A CA 1
ATOM 1525 C C . MET A 1 191 ? -9.503 8.469 10.969 1.00 95.38 191 MET A C 1
ATOM 1527 O O . MET A 1 191 ? -10.544 8.712 10.365 1.00 95.38 191 MET A O 1
ATOM 1531 N N . LYS A 1 192 ? -8.737 9.428 11.494 1.00 87.94 192 LYS A N 1
ATOM 1532 C CA . LYS A 1 192 ? -9.013 10.862 11.394 1.00 87.94 192 LYS A CA 1
ATOM 1533 C C . LYS A 1 192 ? -7.716 11.625 11.205 1.00 87.94 192 LYS A C 1
ATOM 1535 O O . LYS A 1 192 ? -6.726 11.306 11.860 1.00 87.94 192 LYS A O 1
ATOM 1540 N N . ASP A 1 193 ? -7.732 12.658 10.370 1.00 77.69 193 ASP A N 1
ATOM 1541 C CA . ASP A 1 193 ? -6.568 13.528 10.174 1.00 77.69 193 ASP A CA 1
ATOM 1542 C C . ASP A 1 193 ? -6.416 14.566 11.297 1.00 77.69 193 ASP A C 1
ATOM 1544 O O . ASP A 1 193 ? -6.483 15.775 11.086 1.00 77.69 193 ASP A O 1
ATOM 1548 N N . GLU A 1 194 ? -6.276 14.065 12.519 1.00 82.75 194 GLU A N 1
ATOM 1549 C CA . GLU A 1 194 ? -6.092 14.841 13.741 1.00 82.75 194 GLU A CA 1
ATOM 1550 C C . GLU A 1 194 ? -4.677 14.617 14.301 1.00 82.75 194 GLU A C 1
ATOM 1552 O O . GLU A 1 194 ? -3.810 14.013 13.660 1.00 82.75 194 GLU A O 1
ATOM 1557 N N . LYS A 1 195 ? -4.411 15.126 15.510 1.00 87.19 195 LYS A N 1
ATOM 1558 C CA . LYS A 1 195 ? -3.141 14.884 16.198 1.00 87.19 195 LYS A CA 1
ATOM 1559 C C . LYS A 1 195 ? -2.891 13.379 16.289 1.00 87.19 195 LYS A C 1
ATOM 1561 O O . LYS A 1 195 ? -3.695 12.650 16.859 1.00 87.19 195 LYS A O 1
ATOM 1566 N N . LEU A 1 196 ? -1.750 12.954 15.756 1.00 90.56 196 LEU A N 1
ATOM 1567 C CA . LEU A 1 196 ? -1.385 11.550 15.682 1.00 90.56 196 LEU A CA 1
ATOM 1568 C C . LEU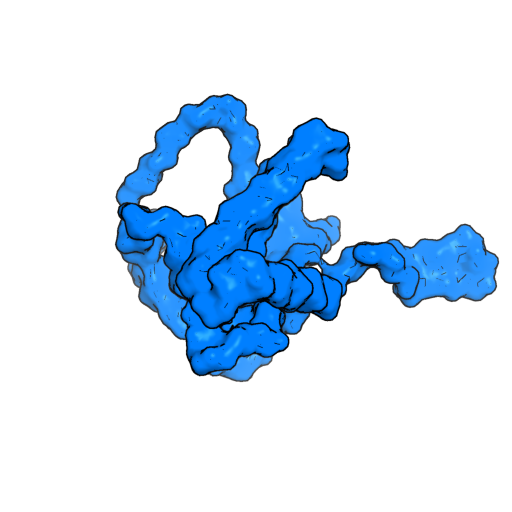 A 1 196 ? -1.315 10.921 17.084 1.00 90.56 196 LEU A C 1
ATOM 1570 O O . LEU A 1 196 ? -0.561 11.389 17.940 1.00 90.56 196 LEU A O 1
ATOM 1574 N N . ASP A 1 197 ? -2.099 9.866 17.291 1.00 91.94 197 ASP A N 1
ATOM 1575 C CA . ASP A 1 197 ? -2.211 9.125 18.546 1.00 91.94 197 ASP A CA 1
ATOM 1576 C C . ASP A 1 197 ? -2.583 7.662 18.248 1.00 91.94 197 ASP A C 1
ATOM 1578 O O . ASP A 1 197 ? -3.210 7.368 17.229 1.00 91.94 197 ASP A O 1
ATOM 1582 N N . ARG A 1 198 ? -2.222 6.734 19.136 1.00 93.12 198 ARG A N 1
ATOM 1583 C CA . ARG A 1 198 ? -2.554 5.305 19.017 1.00 93.12 198 ARG A CA 1
ATOM 1584 C C . ARG A 1 198 ? -4.069 5.083 18.988 1.00 93.12 198 ARG A C 1
ATOM 1586 O O . ARG A 1 198 ? -4.554 4.254 18.231 1.00 93.12 198 ARG A O 1
ATOM 1593 N N . TRP A 1 199 ? -4.830 5.900 19.717 1.00 93.94 199 TRP A N 1
ATOM 1594 C CA . TRP A 1 199 ? -6.283 5.749 19.863 1.00 93.94 199 TRP A CA 1
ATOM 1595 C C . TRP A 1 199 ? -7.090 6.097 18.607 1.00 93.94 199 TRP A C 1
ATOM 1597 O O . TRP A 1 199 ? -8.285 5.817 18.550 1.00 93.94 199 TRP A O 1
ATOM 1607 N N . ILE A 1 200 ? -6.453 6.709 17.605 1.00 93.75 200 ILE A N 1
ATOM 1608 C CA . ILE A 1 200 ? -7.062 6.993 16.298 1.00 93.75 200 ILE A CA 1
ATOM 1609 C C . ILE A 1 200 ? -6.526 6.072 15.194 1.00 93.75 200 ILE A C 1
ATOM 1611 O O . ILE A 1 200 ? -6.775 6.320 14.011 1.00 93.75 200 ILE A O 1
ATOM 1615 N N . MET A 1 201 ? -5.811 5.008 15.572 1.00 95.38 201 MET A N 1
ATOM 1616 C CA . MET A 1 201 ? -5.342 3.980 14.654 1.00 95.38 201 MET A CA 1
ATOM 1617 C C . MET A 1 201 ? -6.366 2.853 14.497 1.00 95.38 201 MET A C 1
ATOM 1619 O O . MET A 1 201 ? -7.072 2.470 15.427 1.00 95.38 201 MET A O 1
ATOM 1623 N N . SER A 1 202 ? -6.413 2.286 13.300 1.00 93.62 202 SER A N 1
ATOM 1624 C CA . SER A 1 202 ? -7.109 1.045 12.971 1.00 93.62 202 SER A CA 1
ATOM 1625 C C . SER A 1 202 ? -6.257 0.229 11.991 1.00 93.62 202 SER A C 1
ATOM 1627 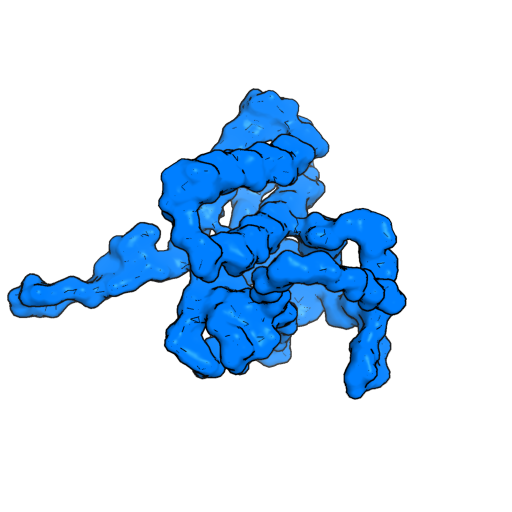O O . SER A 1 202 ? -5.114 0.595 11.698 1.00 93.62 202 SER A O 1
ATOM 1629 N N . GLY A 1 203 ? -6.787 -0.878 11.476 1.00 92.50 203 GLY A N 1
ATOM 1630 C CA . GLY A 1 203 ? -6.084 -1.717 10.514 1.00 92.50 203 GLY A CA 1
ATOM 1631 C C . GLY A 1 203 ? -7.009 -2.415 9.524 1.00 92.50 203 GLY A C 1
ATOM 1632 O O . GLY A 1 203 ? -8.056 -2.936 9.903 1.00 92.50 203 GLY A O 1
ATOM 1633 N N . ILE A 1 204 ? -6.589 -2.473 8.258 1.00 92.81 204 ILE A N 1
ATOM 1634 C CA . ILE A 1 204 ? -7.116 -3.431 7.276 1.00 92.81 204 ILE A CA 1
ATOM 1635 C C . ILE A 1 204 ? -6.244 -4.687 7.327 1.00 92.81 204 ILE A C 1
ATOM 1637 O O . ILE A 1 204 ? -5.025 -4.615 7.169 1.00 92.81 204 ILE A O 1
ATOM 1641 N N . PHE A 1 205 ? -6.880 -5.841 7.514 1.00 91.31 205 PHE A N 1
ATOM 1642 C CA . PHE A 1 205 ? -6.226 -7.146 7.557 1.00 91.31 205 PHE A CA 1
ATOM 1643 C C . PHE A 1 205 ? -6.461 -7.869 6.232 1.00 91.31 205 PHE A C 1
ATOM 1645 O O . PHE A 1 205 ? -7.600 -8.119 5.842 1.00 91.31 205 PHE A O 1
ATOM 1652 N N . ILE A 1 206 ? -5.380 -8.210 5.533 1.00 88.62 206 ILE A N 1
ATOM 1653 C CA . ILE A 1 206 ? -5.416 -8.866 4.226 1.00 88.62 206 ILE A CA 1
ATOM 1654 C C . ILE A 1 206 ? -4.838 -10.264 4.359 1.00 88.62 206 ILE A C 1
ATOM 1656 O O . ILE A 1 206 ? -3.711 -10.454 4.823 1.00 88.62 206 ILE A O 1
ATOM 1660 N N . LYS A 1 207 ? -5.603 -11.254 3.898 1.00 85.50 207 LYS A N 1
ATOM 1661 C CA . LYS A 1 207 ? -5.162 -12.644 3.816 1.00 85.50 207 LYS A CA 1
ATOM 1662 C C . LYS A 1 207 ? -4.976 -13.058 2.361 1.00 85.50 207 LYS A C 1
ATOM 1664 O O . LYS A 1 207 ? -5.933 -13.109 1.593 1.00 85.50 207 LYS A O 1
ATOM 1669 N N . THR A 1 208 ? -3.748 -13.405 2.000 1.00 79.38 208 THR A N 1
ATOM 1670 C CA . THR A 1 208 ? -3.403 -13.963 0.692 1.00 79.38 208 THR A CA 1
ATOM 1671 C C . THR A 1 208 ? -3.480 -15.480 0.770 1.00 79.38 208 THR A C 1
ATOM 1673 O O . THR A 1 208 ? -2.715 -16.108 1.495 1.00 79.38 208 THR A O 1
ATOM 1676 N N . LYS A 1 209 ? -4.403 -16.096 0.028 1.00 76.75 209 LYS A N 1
ATOM 1677 C CA . LYS A 1 209 ? -4.528 -17.559 -0.027 1.00 76.75 209 LYS A CA 1
ATOM 1678 C C . LYS A 1 209 ? -4.029 -18.072 -1.371 1.00 76.75 209 LYS A C 1
ATOM 1680 O O . LYS A 1 209 ? -4.577 -17.703 -2.405 1.00 76.75 209 LYS A O 1
ATOM 1685 N N . ASN A 1 210 ? -3.042 -18.965 -1.348 1.00 69.88 210 ASN A N 1
ATOM 1686 C CA . ASN A 1 210 ? -2.627 -19.716 -2.529 1.00 69.88 210 ASN A CA 1
ATOM 1687 C C . ASN A 1 210 ? -3.584 -20.899 -2.737 1.00 69.88 210 ASN A C 1
ATOM 1689 O O . ASN A 1 210 ? -3.349 -21.995 -2.228 1.00 69.88 210 ASN A O 1
ATOM 1693 N N . ARG A 1 211 ? -4.721 -20.648 -3.391 1.00 68.81 211 ARG A N 1
ATOM 1694 C CA . ARG A 1 211 ? -5.707 -21.694 -3.685 1.00 68.81 211 ARG A CA 1
ATOM 1695 C C . ARG A 1 211 ? -5.254 -22.478 -4.917 1.00 68.81 211 ARG A C 1
ATOM 1697 O O . ARG A 1 211 ? -4.876 -21.872 -5.912 1.00 68.81 211 ARG A O 1
ATOM 1704 N N . LEU A 1 212 ? -5.287 -23.808 -4.829 1.00 66.19 212 LEU A N 1
ATOM 1705 C CA . LEU A 1 212 ? -4.965 -24.692 -5.956 1.00 66.19 212 LEU A CA 1
ATOM 1706 C C . LEU A 1 212 ? -6.084 -24.699 -7.004 1.00 66.19 212 LEU A C 1
ATOM 1708 O O . LEU A 1 212 ? -5.798 -24.743 -8.196 1.00 66.19 212 LEU A O 1
ATOM 1712 N N . ASP A 1 213 ? -7.330 -24.575 -6.545 1.00 68.31 213 ASP A N 1
ATOM 1713 C CA . ASP A 1 213 ? -8.514 -24.544 -7.395 1.00 68.31 213 ASP A CA 1
ATOM 1714 C C . ASP A 1 213 ? -9.141 -23.140 -7.401 1.00 68.31 213 ASP A C 1
ATOM 1716 O O . ASP A 1 213 ? -9.311 -22.538 -6.326 1.00 68.31 213 ASP A O 1
ATOM 1720 N N . PRO A 1 214 ? -9.524 -22.608 -8.578 1.00 62.81 214 PRO A N 1
ATOM 1721 C CA . PRO A 1 214 ? -10.352 -21.415 -8.661 1.00 62.81 214 PRO A CA 1
ATOM 1722 C C . PRO A 1 214 ? -11.655 -21.666 -7.905 1.00 62.81 214 PRO A C 1
ATOM 1724 O O . PRO A 1 214 ? -12.373 -22.622 -8.191 1.00 62.81 214 PRO A O 1
ATOM 1727 N N . GLN A 1 215 ? -11.971 -20.810 -6.939 1.00 65.69 215 GLN A N 1
ATOM 1728 C CA . GLN A 1 215 ? -13.281 -20.826 -6.300 1.00 65.69 215 GLN A CA 1
ATOM 1729 C C . GLN A 1 215 ? -14.050 -19.577 -6.702 1.00 65.69 215 GLN A C 1
ATOM 1731 O O . GLN A 1 215 ? -13.453 -18.495 -6.708 1.00 65.69 215 GLN A O 1
ATO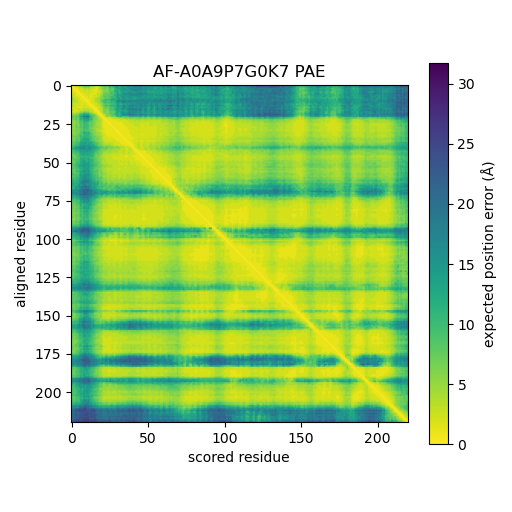M 1736 N N . PRO A 1 216 ? -15.351 -19.700 -7.015 1.00 61.19 216 PRO A N 1
ATOM 1737 C CA . PRO A 1 216 ? -16.189 -18.533 -7.202 1.00 61.19 216 PRO A CA 1
ATOM 1738 C C . PRO A 1 216 ? -16.155 -17.716 -5.912 1.00 61.19 216 PRO A C 1
ATOM 1740 O O . PRO A 1 216 ? -16.507 -18.194 -4.832 1.00 61.19 216 PRO A O 1
ATOM 1743 N N . VAL A 1 217 ? -15.666 -16.485 -6.022 1.00 60.22 217 VAL A N 1
ATOM 1744 C CA . VAL A 1 217 ? -15.842 -15.490 -4.973 1.00 60.22 217 VAL A CA 1
ATOM 1745 C C . VAL A 1 217 ? -17.176 -14.837 -5.271 1.00 60.22 217 VAL A C 1
ATOM 1747 O O . VAL A 1 217 ? -17.282 -14.008 -6.172 1.00 60.22 217 VAL A O 1
ATOM 1750 N N . HIS A 1 218 ? -18.204 -15.263 -4.546 1.00 59.59 218 HIS A N 1
ATOM 1751 C CA . HIS A 1 218 ? -19.447 -14.516 -4.494 1.00 59.59 218 HIS A CA 1
ATOM 1752 C C . HIS A 1 218 ? -19.143 -13.241 -3.716 1.00 59.59 218 HIS A C 1
ATOM 1754 O O . HIS A 1 218 ? -18.967 -13.251 -2.501 1.00 59.59 218 HIS A O 1
ATOM 1760 N N . ILE A 1 219 ? -18.933 -12.159 -4.458 1.00 55.19 219 ILE A N 1
ATOM 1761 C CA . ILE A 1 219 ? -19.121 -10.829 -3.905 1.00 55.19 219 ILE A CA 1
ATOM 1762 C C . ILE A 1 219 ? -20.643 -10.729 -3.846 1.00 55.19 219 ILE A C 1
ATOM 1764 O O . ILE A 1 219 ? -21.264 -10.878 -4.901 1.00 55.19 219 ILE A O 1
ATOM 1768 N N . ASP A 1 220 ? -21.228 -10.584 -2.662 1.00 48.97 220 ASP A N 1
ATOM 1769 C CA . ASP A 1 220 ? -22.679 -10.429 -2.463 1.00 48.97 220 ASP A CA 1
ATOM 1770 C C . ASP A 1 220 ? -23.111 -8.987 -2.711 1.00 48.97 220 ASP A C 1
ATOM 1772 O O . ASP A 1 220 ? -22.383 -8.071 -2.265 1.00 48.97 220 ASP A O 1
#

Secondary structure (DSSP, 8-state):
-PEEEE--TT-S--EEE----HHHHHHHHHHHHHHHHHHH-S-HHHHHHHHHHHHHHHHHHHHHTT-S-GGGHHHHHHHHHHHHHHHHHHHHT--SSPPS-S---EEHHHHHHHHS-GGGHHHHHT---SSS----HHHHTTT-EE--SEEEEP-SGGG-SHHHHHHHHHTTEEEE--GGGSSSEEEEEESSSSS--GGGEEEEEE-----SS-------

Radius of gyration: 18.81 Å; Cα contacts (8 Å, |Δi|>4): 316; chains: 1; bounding box: 60×45×43 Å

Organism: NCBI:txid117018

Foldseek 3Di:
DKAFPDQDPVRPDTDIGDDDDLVVLWVVLVVLLVVLCVVQPVDLVSSLVCLVPVVVVVVVVCVVVVVDDPVCVQVVVVVSLLLSLQSNQQSVPCDPHGRPTSQDKGQPLSSVCSSDDVVCSCLQQQDADPVDGDGGNVVQRPQKIFFASEEDEDPDLVCLALVNLLVCRVSSYWYAYDVVNVARIKTKMQSHPDPRDSVRIDIDGHHGDPDPDDDDDPSD

Solvent-accessible surface area (backbone atoms only — not comparable to full-atom values): 12628 Å² total; per-residue (Å²): 111,81,44,77,76,46,69,56,94,84,61,86,57,72,46,57,47,68,66,74,52,55,68,56,41,35,51,49,51,53,49,52,51,53,50,36,32,69,74,54,32,91,44,63,69,47,29,50,55,49,56,68,51,52,55,57,52,56,51,49,54,38,50,75,70,60,79,51,62,81,91,51,46,55,61,47,52,52,51,50,51,52,43,50,16,42,53,45,49,45,50,70,63,45,68,98,52,76,67,90,62,68,81,50,71,44,49,43,56,58,34,49,53,58,61,42,61,76,96,45,40,67,58,58,36,61,34,55,56,89,91,48,93,64,60,28,47,47,67,68,36,53,71,13,30,31,26,49,64,43,67,37,76,50,91,58,80,83,53,84,38,42,61,45,29,41,54,30,31,76,56,25,20,25,41,32,42,55,78,89,69,78,17,38,32,38,40,28,28,38,54,52,92,59,84,89,50,43,90,45,42,47,69,52,69,41,70,73,76,83,66,93,64,95,68,90,77,80,80,118

Nearest PDB structures (foldseek):
  4h7n-assembly1_D  TM=2.357E-01  e=3.401E+00  Trichormus variabilis ATCC 29413

pLDDT: mean 86.44, std 10.21, range [48.97, 97.31]

Mean predicted aligned error: 7.03 Å

Sequence (220 aa):
MRTVYSIPKHREYLHGGYPSEPFLAEAASRKLFSIMCITAGYRRIDVSEQYKHEIPEIIAKWFEAGLISKGQRGELVGRILLTLAHDLCVIDAWNPWPPHTFSRKIPVVKFLETLIHPDFHDKILDARPQNMEGKTLREAFAGSYIHGTQFIKAGDNTIVTDEAALYAFIRGAFIHGDDYLGGNIIIPILMKDEKLDRWIMSGIFIKTKNRLDPQPVHID